Protein AF-A0A7S1Y5W3-F1 (afdb_monomer_lite)

Radius of gyration: 27.01 Å; chains: 1; bounding box: 68×60×73 Å

Sequence (259 aa):
ERLIHLKKVGERDLFDRMEASIGEFFTWINLSSPSGGEERDIQQFVEKARVLVDLPLDYEIMPRSSSTNGTRCIASDAPLLVPERDEDGLLTERGREQLLSGQVGCSPLDVVFHGDTMRSRRRTHEIAFLVPWLIRFSDWLNDKLGVVQSAPASEPRGRTDRFINEWEPEGSVLKQLLQQEAESRKPWFRLNLRFLADYRNILFILVSTWYWKKWYNFVVYMLANGTEDGKIFFLGGVAAVLYLVFALLLRTTRPANQQ

Organism: NCBI:txid210454

Structure (mmCIF, N/CA/C/O backbone):
data_AF-A0A7S1Y5W3-F1
#
_entry.id   AF-A0A7S1Y5W3-F1
#
loop_
_atom_site.group_PDB
_atom_site.id
_atom_site.type_symbol
_atom_site.label_atom_id
_atom_site.label_alt_id
_atom_site.label_comp_id
_atom_site.label_asym_id
_atom_site.label_entity_id
_atom_site.label_seq_id
_atom_site.pdbx_PDB_ins_code
_atom_site.Cartn_x
_atom_site.Cartn_y
_atom_site.Cartn_z
_atom_site.occupancy
_atom_site.B_iso_or_equiv
_atom_site.auth_seq_id
_atom_site.auth_comp_id
_atom_site.auth_asym_id
_atom_site.auth_atom_id
_atom_site.pdbx_PDB_model_num
ATOM 1 N N . GLU A 1 1 ? -18.015 -39.740 20.335 1.00 42.12 1 GLU A N 1
ATOM 2 C CA . GLU A 1 1 ? -17.610 -39.690 18.914 1.00 42.12 1 GLU A CA 1
ATOM 3 C C . GLU A 1 1 ? -17.916 -38.296 18.368 1.00 42.12 1 GLU A C 1
ATOM 5 O O . GLU A 1 1 ? -19.071 -37.892 18.394 1.00 42.12 1 GLU A O 1
ATOM 10 N N . ARG A 1 2 ? -16.903 -37.495 18.002 1.00 34.78 2 ARG A N 1
ATOM 11 C CA . ARG A 1 2 ? -17.114 -36.175 17.377 1.00 34.78 2 ARG A CA 1
ATOM 12 C C . ARG A 1 2 ? -17.113 -36.362 15.861 1.00 34.78 2 ARG A C 1
ATOM 14 O O . ARG A 1 2 ? -16.064 -36.628 15.285 1.00 34.78 2 ARG A O 1
ATOM 21 N N . LEU A 1 3 ? -18.283 -36.239 15.239 1.00 33.12 3 LEU A N 1
ATOM 22 C CA . LEU A 1 3 ? -18.435 -36.236 13.785 1.00 33.12 3 LEU A CA 1
ATOM 23 C C . LEU A 1 3 ? -17.815 -34.952 13.220 1.00 33.12 3 LEU A C 1
ATOM 25 O O . LEU A 1 3 ? -18.359 -33.861 13.376 1.00 33.12 3 LEU A O 1
ATOM 29 N N . ILE A 1 4 ? -16.648 -35.082 12.590 1.00 42.53 4 ILE A N 1
ATOM 30 C CA . ILE A 1 4 ? -16.022 -34.008 11.819 1.00 42.53 4 ILE A CA 1
ATOM 31 C C . ILE A 1 4 ? -16.768 -33.944 10.483 1.00 42.53 4 ILE A C 1
ATOM 33 O O . ILE A 1 4 ? -16.621 -34.827 9.639 1.00 42.53 4 ILE A O 1
ATOM 37 N N . HIS A 1 5 ? -17.604 -32.920 10.304 1.00 42.06 5 HIS A N 1
ATOM 38 C CA . HIS A 1 5 ? -18.269 -32.640 9.033 1.00 42.06 5 HIS A CA 1
ATOM 39 C C . HIS A 1 5 ? -17.221 -32.278 7.969 1.00 42.06 5 HIS A C 1
ATOM 41 O O . HIS A 1 5 ? -16.759 -31.143 7.878 1.00 42.06 5 HIS A O 1
ATOM 47 N N . LEU A 1 6 ? -16.831 -33.258 7.155 1.00 40.12 6 LEU A N 1
ATOM 48 C CA . LEU A 1 6 ? -15.977 -33.052 5.988 1.00 40.12 6 LEU A CA 1
ATOM 49 C C . LEU A 1 6 ? -16.813 -32.432 4.859 1.00 40.12 6 LEU A C 1
ATOM 51 O O . LEU A 1 6 ? -17.546 -33.122 4.151 1.00 40.12 6 LEU A O 1
ATOM 55 N N . LYS A 1 7 ? -16.712 -31.109 4.698 1.00 47.09 7 LYS A N 1
ATOM 56 C CA . LYS A 1 7 ? -17.307 -30.369 3.573 1.00 47.09 7 LYS A CA 1
ATOM 57 C C . LYS A 1 7 ? -16.623 -30.799 2.264 1.00 47.09 7 LYS A C 1
ATOM 59 O O . LYS A 1 7 ? -15.388 -30.822 2.184 1.00 47.09 7 LYS A O 1
ATOM 64 N N . LYS A 1 8 ? -17.410 -31.170 1.243 1.00 58.53 8 LYS A N 1
ATOM 65 C CA . LYS A 1 8 ? -16.906 -31.613 -0.073 1.00 58.53 8 LYS A CA 1
ATOM 66 C C . LYS A 1 8 ? -16.056 -30.508 -0.713 1.00 58.53 8 LYS A C 1
ATOM 68 O O . LYS A 1 8 ? -16.431 -29.341 -0.718 1.00 58.53 8 LYS A O 1
ATOM 73 N N . VAL A 1 9 ? -14.914 -30.892 -1.287 1.00 50.47 9 VAL A N 1
ATOM 74 C CA . VAL A 1 9 ? -13.862 -29.994 -1.816 1.00 50.47 9 VAL A CA 1
ATOM 75 C C . VAL A 1 9 ? -14.370 -29.009 -2.890 1.00 50.47 9 VAL A C 1
ATOM 77 O O . VAL A 1 9 ? -13.780 -27.946 -3.069 1.00 50.47 9 VAL A O 1
ATOM 80 N N . GLY A 1 10 ? -15.488 -29.318 -3.555 1.00 52.44 10 GLY A N 1
ATOM 81 C CA . GLY A 1 10 ? -16.110 -28.461 -4.571 1.00 52.44 10 GLY A CA 1
ATOM 82 C C . GLY A 1 10 ? -16.883 -27.244 -4.041 1.00 52.44 10 GLY A C 1
ATOM 83 O O . GLY A 1 10 ? -17.062 -26.298 -4.795 1.00 52.44 10 GLY A O 1
ATOM 84 N N . GLU A 1 11 ? -17.287 -27.224 -2.766 1.00 55.44 11 GLU A N 1
ATOM 85 C CA . GLU A 1 11 ? -18.099 -26.144 -2.158 1.00 55.44 11 GLU A CA 1
ATOM 86 C C . GLU A 1 11 ? -17.298 -25.265 -1.183 1.00 55.44 11 GLU A C 1
ATOM 88 O O . GLU A 1 11 ? -17.858 -24.579 -0.326 1.00 55.44 11 GLU A O 1
ATOM 93 N N . ARG A 1 12 ? -15.964 -25.315 -1.255 1.00 50.12 12 ARG A N 1
ATOM 94 C CA . ARG A 1 12 ? -15.122 -24.434 -0.442 1.00 50.12 12 ARG A CA 1
ATOM 95 C C . ARG A 1 12 ? -15.151 -23.037 -1.038 1.00 50.12 12 ARG A C 1
ATOM 97 O O . ARG A 1 12 ? -14.548 -22.816 -2.095 1.00 50.12 12 ARG A O 1
ATOM 104 N N . ASP A 1 13 ? -15.817 -22.126 -0.338 1.00 69.75 13 ASP A N 1
ATOM 105 C CA . ASP A 1 13 ? -15.814 -20.708 -0.668 1.00 69.75 13 ASP A CA 1
ATOM 106 C C . ASP A 1 13 ? -14.385 -20.154 -0.638 1.00 69.75 13 ASP A C 1
ATOM 108 O O . ASP A 1 13 ? -13.478 -20.703 -0.004 1.00 69.75 13 ASP A O 1
ATOM 112 N N . LEU A 1 14 ? -14.169 -19.037 -1.337 1.00 61.22 14 LEU A N 1
ATOM 113 C CA . LEU A 1 14 ? -12.885 -18.324 -1.349 1.00 61.22 14 LEU A CA 1
ATOM 114 C C . LEU A 1 14 ? -12.366 -18.038 0.072 1.00 61.22 14 LEU A C 1
ATOM 116 O O . LEU A 1 14 ? -11.160 -18.111 0.308 1.00 61.22 14 LEU A O 1
ATOM 120 N N . PHE A 1 15 ? -13.278 -17.788 1.013 1.00 57.56 15 PHE A N 1
ATOM 121 C CA . PHE A 1 15 ? -12.965 -17.588 2.426 1.00 57.56 15 PHE A CA 1
ATOM 122 C C . PHE A 1 15 ? -12.471 -18.865 3.122 1.00 57.56 15 PHE A C 1
ATOM 124 O O . PHE A 1 15 ? -11.470 -18.790 3.828 1.00 57.56 15 PHE A O 1
ATOM 131 N N . ASP A 1 16 ? -13.057 -20.035 2.841 1.00 62.28 16 ASP A N 1
ATOM 132 C CA . ASP A 1 16 ? -12.614 -21.325 3.404 1.00 62.28 16 ASP A CA 1
ATOM 133 C C . ASP A 1 16 ? -11.179 -21.668 2.948 1.00 62.28 16 ASP A C 1
ATOM 135 O O . ASP A 1 16 ? -10.380 -22.245 3.689 1.00 62.28 16 ASP A O 1
ATOM 139 N N . ARG A 1 17 ? -10.819 -21.292 1.711 1.00 68.44 17 ARG A N 1
ATOM 140 C CA . ARG A 1 17 ? -9.452 -21.461 1.178 1.00 68.44 17 ARG A CA 1
ATOM 141 C C . ARG A 1 17 ? -8.465 -20.476 1.804 1.00 68.44 17 ARG A C 1
ATOM 143 O O . ARG A 1 17 ? -7.309 -20.834 2.026 1.00 68.44 17 ARG A O 1
ATOM 150 N N . MET A 1 18 ? -8.913 -19.253 2.092 1.00 57.03 18 MET A N 1
ATOM 151 C CA . MET A 1 18 ? -8.113 -18.255 2.802 1.00 57.03 18 MET A CA 1
ATOM 152 C C . MET A 1 18 ? -7.860 -18.660 4.252 1.00 57.03 18 MET A C 1
ATOM 154 O O . MET A 1 18 ? -6.726 -18.558 4.704 1.00 57.03 18 MET A O 1
ATOM 158 N N . GLU A 1 19 ? -8.872 -19.149 4.966 1.00 66.81 19 GLU A N 1
ATOM 159 C CA . GLU A 1 19 ? -8.732 -19.571 6.362 1.00 66.81 19 GLU A CA 1
ATOM 160 C C . GLU A 1 19 ? -7.749 -20.742 6.498 1.00 66.81 19 GLU A C 1
ATOM 162 O O . GLU A 1 19 ? -6.862 -20.705 7.352 1.00 66.81 19 GLU A O 1
ATOM 167 N N . ALA A 1 20 ? -7.814 -21.718 5.584 1.00 68.56 20 ALA A N 1
ATOM 168 C CA . ALA A 1 20 ? -6.848 -22.814 5.525 1.00 68.56 20 ALA A CA 1
ATOM 169 C C . ALA A 1 20 ? -5.413 -22.319 5.256 1.00 68.56 20 ALA A C 1
ATOM 171 O O . ALA A 1 20 ? -4.481 -22.703 5.959 1.00 68.56 20 ALA A O 1
ATOM 172 N N . SER A 1 21 ? -5.237 -21.409 4.290 1.00 65.12 21 SER A N 1
ATOM 173 C CA . SER A 1 21 ? -3.919 -20.854 3.953 1.00 65.12 21 SER A CA 1
ATOM 174 C C . SER A 1 21 ? -3.338 -19.978 5.072 1.00 65.12 21 SER A C 1
ATOM 176 O O . SER A 1 21 ? -2.129 -19.987 5.300 1.00 65.12 21 SER A O 1
ATOM 178 N N . ILE A 1 22 ? -4.188 -19.247 5.798 1.00 60.53 22 ILE A N 1
ATOM 179 C CA . ILE A 1 22 ? -3.794 -18.443 6.960 1.00 60.53 22 ILE A CA 1
ATOM 180 C C . ILE A 1 22 ? -3.385 -19.354 8.125 1.00 60.53 22 ILE A C 1
ATOM 182 O O . ILE A 1 22 ? -2.373 -19.087 8.774 1.00 60.53 22 ILE A O 1
ATOM 186 N N . GLY A 1 23 ? -4.118 -20.447 8.362 1.00 62.56 23 GLY A N 1
ATOM 187 C CA . GLY A 1 23 ? -3.770 -21.451 9.370 1.00 62.56 23 GLY A CA 1
ATOM 188 C C . GLY A 1 23 ? -2.390 -22.066 9.129 1.00 62.56 23 GLY A C 1
ATOM 189 O O . GLY A 1 23 ? -1.561 -22.073 10.037 1.00 62.56 23 GLY A O 1
ATOM 190 N N . GLU A 1 24 ? -2.110 -22.482 7.891 1.00 65.50 24 GLU A N 1
ATOM 191 C CA . GLU A 1 24 ? -0.806 -23.030 7.487 1.00 65.50 24 GLU A CA 1
ATOM 192 C C . GLU A 1 24 ? 0.333 -22.007 7.656 1.00 65.50 24 GLU A C 1
ATOM 194 O O . GLU A 1 24 ? 1.415 -22.334 8.158 1.00 65.50 24 GLU A O 1
ATOM 199 N N . PHE A 1 25 ? 0.076 -20.741 7.316 1.00 56.91 25 PHE A N 1
ATOM 200 C CA . PHE A 1 25 ? 1.041 -19.652 7.464 1.00 56.91 25 PHE A CA 1
ATOM 201 C C . PHE A 1 25 ? 1.387 -19.365 8.935 1.00 56.91 25 PHE A C 1
ATOM 203 O O . PHE A 1 25 ? 2.560 -19.207 9.276 1.00 56.91 25 PHE A O 1
ATOM 210 N N . PHE A 1 26 ? 0.399 -19.355 9.833 1.00 57.53 26 PHE A N 1
ATOM 211 C CA . PHE A 1 26 ? 0.650 -19.158 11.264 1.00 57.53 26 PHE A CA 1
ATOM 212 C C . PHE A 1 26 ? 1.309 -20.374 11.926 1.00 57.53 26 PHE A C 1
ATOM 214 O O . PHE A 1 26 ? 2.139 -20.191 12.816 1.00 57.53 26 PHE A O 1
ATOM 221 N N . THR A 1 27 ? 1.022 -21.600 11.471 1.00 62.25 27 THR A N 1
ATOM 222 C CA . THR A 1 27 ? 1.772 -22.784 11.925 1.00 62.25 27 THR A CA 1
ATOM 223 C C . THR A 1 27 ? 3.233 -22.755 11.487 1.00 62.25 27 THR A C 1
ATOM 225 O O . THR A 1 27 ? 4.095 -23.181 12.250 1.00 62.25 27 THR A O 1
ATOM 228 N N . TRP A 1 28 ? 3.532 -22.193 10.311 1.00 55.69 28 TRP A N 1
ATOM 229 C CA . TRP A 1 28 ? 4.908 -21.989 9.855 1.00 55.69 28 TRP A CA 1
ATOM 230 C C . TRP A 1 28 ? 5.647 -20.942 10.706 1.00 55.69 28 TRP A C 1
ATOM 232 O O . TRP A 1 28 ? 6.776 -21.181 11.122 1.00 55.69 28 TRP A O 1
ATOM 242 N N . ILE A 1 29 ? 4.993 -19.828 11.060 1.00 51.94 29 ILE A N 1
ATOM 243 C CA . ILE A 1 29 ? 5.592 -18.782 11.915 1.00 51.94 29 ILE A CA 1
ATOM 244 C C . ILE A 1 29 ? 5.855 -19.287 13.345 1.00 51.94 29 ILE A C 1
ATOM 246 O O . ILE A 1 29 ? 6.893 -18.969 13.930 1.00 51.94 29 ILE A O 1
ATOM 250 N N . ASN A 1 30 ? 4.965 -20.114 13.902 1.00 48.72 30 ASN A N 1
ATOM 251 C CA . ASN A 1 30 ? 5.135 -20.685 15.244 1.00 48.72 30 ASN A CA 1
ATOM 252 C C . ASN A 1 30 ? 6.173 -21.822 15.327 1.00 48.72 30 ASN A C 1
ATOM 254 O O . ASN A 1 30 ? 6.448 -22.294 16.428 1.00 48.72 30 ASN A O 1
ATOM 258 N N . LEU A 1 31 ? 6.783 -22.237 14.209 1.00 49.09 31 LEU A N 1
ATOM 259 C CA . LEU A 1 31 ? 7.913 -23.177 14.193 1.00 49.09 31 LEU A CA 1
ATOM 260 C C . LEU A 1 31 ? 9.288 -22.499 14.348 1.00 49.09 31 LEU A C 1
ATOM 262 O O . LEU A 1 31 ? 10.319 -23.155 14.209 1.00 49.09 31 LEU A O 1
ATOM 266 N N . SER A 1 32 ? 9.313 -21.207 14.687 1.00 46.12 32 SER A N 1
ATOM 267 C CA . SER A 1 32 ? 10.525 -20.473 15.070 1.00 46.12 32 SER A CA 1
ATOM 268 C C . SER A 1 32 ? 10.985 -20.888 16.476 1.00 46.12 32 SER A C 1
ATOM 270 O O . SER A 1 32 ? 10.834 -20.148 17.448 1.00 46.12 32 SER A O 1
ATOM 272 N N . SER A 1 33 ? 11.500 -22.112 16.599 1.00 43.50 33 SER A N 1
ATOM 273 C CA . SER A 1 33 ? 12.166 -22.590 17.812 1.00 43.50 33 SER A CA 1
ATOM 274 C C . SER A 1 33 ? 13.501 -21.847 18.007 1.00 43.50 33 SER A C 1
ATOM 276 O O . SER A 1 33 ? 14.192 -21.585 17.017 1.00 43.50 33 SER A O 1
ATOM 278 N N . PRO A 1 34 ? 13.909 -21.496 19.240 1.00 52.44 34 PRO A N 1
ATOM 279 C CA . PRO A 1 34 ? 15.104 -20.696 19.467 1.00 52.44 34 PRO A CA 1
ATOM 280 C C . PRO A 1 34 ? 16.391 -21.510 19.237 1.00 52.44 34 PRO A C 1
ATOM 282 O O . PRO A 1 34 ? 16.545 -22.618 19.744 1.00 52.44 34 PRO A O 1
ATOM 285 N N . SER A 1 35 ? 17.328 -20.890 18.511 1.00 53.91 35 SER A N 1
ATOM 286 C CA . SER A 1 35 ? 18.792 -21.031 18.628 1.00 53.91 35 SER A CA 1
ATOM 287 C C . SER A 1 35 ? 19.523 -22.288 18.116 1.00 53.91 35 SER A C 1
ATOM 289 O O . SER A 1 35 ? 20.532 -22.666 18.705 1.00 53.91 35 SER A O 1
ATOM 291 N N . GLY A 1 36 ? 19.129 -22.898 16.992 1.00 51.06 36 GLY A N 1
ATOM 292 C CA . GLY A 1 36 ? 20.001 -23.922 16.372 1.00 51.06 36 GLY A CA 1
ATOM 293 C C . GLY A 1 36 ? 19.778 -24.289 14.901 1.00 51.06 36 GLY A C 1
ATOM 294 O O . GLY A 1 36 ? 20.474 -25.168 14.399 1.00 51.06 36 GLY A O 1
ATOM 295 N N . GLY A 1 37 ? 18.813 -23.668 14.213 1.00 54.72 37 GLY A N 1
ATOM 296 C CA . GLY A 1 37 ? 18.385 -24.079 12.865 1.00 54.72 37 GLY A CA 1
ATOM 297 C C . GLY A 1 37 ? 18.747 -23.134 11.715 1.00 54.72 37 GLY A C 1
ATOM 298 O O . GLY A 1 37 ? 18.633 -23.539 10.563 1.00 54.72 37 GLY A O 1
ATOM 299 N N . GLU A 1 38 ? 19.210 -21.914 11.999 1.00 63.09 38 GLU A N 1
ATOM 300 C CA . GLU A 1 38 ? 19.316 -20.838 10.996 1.00 63.09 38 GLU A CA 1
ATOM 301 C C . GLU A 1 38 ? 20.210 -21.216 9.804 1.00 63.09 38 GLU A C 1
ATOM 303 O O . GLU A 1 38 ? 19.871 -20.961 8.651 1.00 63.09 38 GLU A O 1
ATOM 308 N N . GLU A 1 39 ? 21.302 -21.935 10.054 1.00 65.75 39 GLU A N 1
ATOM 309 C CA . GLU A 1 39 ? 22.226 -22.354 8.999 1.00 65.75 39 GLU A CA 1
ATOM 310 C C . GLU A 1 39 ? 21.650 -23.461 8.099 1.00 65.75 39 GLU A C 1
ATOM 312 O O . GLU A 1 39 ? 21.908 -23.485 6.895 1.00 65.75 39 GLU A O 1
ATOM 317 N N . ARG A 1 40 ? 20.785 -24.329 8.644 1.00 70.81 40 ARG A N 1
ATOM 318 C CA . ARG A 1 40 ? 20.066 -25.341 7.851 1.00 70.81 40 ARG A CA 1
ATOM 319 C C . ARG A 1 40 ? 18.964 -24.712 7.003 1.00 70.81 40 ARG A C 1
ATOM 321 O O . ARG A 1 40 ? 18.768 -25.129 5.862 1.00 70.81 40 ARG A O 1
ATOM 328 N N . ASP A 1 41 ? 18.287 -23.695 7.526 1.00 72.94 41 ASP A N 1
ATOM 329 C CA . ASP A 1 41 ? 17.227 -22.991 6.802 1.00 72.94 41 ASP A CA 1
ATOM 330 C C . ASP A 1 41 ? 17.795 -22.145 5.652 1.00 72.94 41 ASP A C 1
ATOM 332 O O . ASP A 1 41 ? 17.231 -22.128 4.554 1.00 72.94 41 ASP A O 1
ATOM 336 N N . ILE A 1 42 ? 18.961 -21.519 5.855 1.00 71.75 42 ILE A N 1
ATOM 337 C CA . ILE A 1 42 ? 19.685 -20.799 4.798 1.00 71.75 42 ILE A CA 1
ATOM 338 C C . ILE A 1 42 ? 20.128 -21.766 3.692 1.00 71.75 42 ILE A C 1
ATOM 340 O O . ILE A 1 42 ? 19.916 -21.476 2.513 1.00 71.75 42 ILE A O 1
ATOM 344 N N . GLN A 1 43 ? 20.680 -22.933 4.040 1.00 73.31 43 GLN A N 1
ATOM 345 C CA . GLN A 1 43 ? 21.093 -23.934 3.048 1.00 73.31 43 GLN A CA 1
ATOM 346 C C . GLN A 1 43 ? 19.907 -24.454 2.221 1.00 73.31 43 GLN A C 1
ATOM 348 O O . GLN A 1 43 ? 19.989 -24.496 0.992 1.00 73.31 43 GLN A O 1
ATOM 353 N N . GLN A 1 44 ? 18.767 -24.746 2.860 1.00 76.69 44 GLN A N 1
ATOM 354 C CA . GLN A 1 44 ? 17.553 -25.156 2.144 1.00 76.69 44 GLN A CA 1
ATOM 355 C C . GLN A 1 44 ? 16.998 -24.057 1.231 1.00 76.69 44 GLN A C 1
ATOM 357 O O . GLN A 1 44 ? 16.444 -24.349 0.167 1.00 76.69 44 GLN A O 1
ATOM 362 N N . PHE A 1 45 ? 17.122 -22.790 1.629 1.00 76.06 45 PHE A N 1
ATOM 363 C CA . PHE A 1 45 ? 16.702 -21.668 0.797 1.00 76.06 45 PHE A CA 1
ATOM 364 C C . PHE A 1 45 ? 17.598 -21.515 -0.440 1.00 76.06 45 PHE A C 1
ATOM 366 O O . PHE A 1 45 ? 17.087 -21.319 -1.543 1.00 76.06 45 PHE A O 1
ATOM 373 N N . VAL A 1 46 ? 18.917 -21.660 -0.279 1.00 74.12 46 VAL A N 1
ATOM 374 C CA . VAL A 1 46 ? 19.892 -21.590 -1.379 1.00 74.12 46 VAL A CA 1
ATOM 375 C C . VAL A 1 46 ? 19.691 -22.732 -2.378 1.00 74.12 46 VAL A C 1
ATOM 377 O O . VAL A 1 46 ? 19.684 -22.479 -3.582 1.00 74.12 46 VAL A O 1
ATOM 380 N N . GLU A 1 47 ? 19.454 -23.963 -1.918 1.00 73.50 47 GLU A N 1
ATOM 381 C CA . GLU A 1 47 ? 19.154 -25.092 -2.813 1.00 73.50 47 GLU A CA 1
ATOM 382 C C . GLU A 1 47 ? 17.864 -24.873 -3.609 1.00 73.50 47 GLU A C 1
ATOM 384 O O . GLU A 1 47 ? 17.846 -25.050 -4.827 1.00 73.50 47 GLU A O 1
ATOM 389 N N . LYS A 1 48 ? 16.790 -24.415 -2.954 1.00 76.81 48 LYS A N 1
ATOM 390 C CA . LYS A 1 48 ? 15.526 -24.114 -3.646 1.00 76.81 48 LYS A CA 1
ATOM 391 C C . LYS A 1 48 ? 15.675 -22.966 -4.642 1.00 76.81 48 LYS A C 1
ATOM 393 O O . LYS A 1 48 ? 15.084 -23.020 -5.717 1.00 76.81 48 LYS A O 1
ATOM 398 N N . ALA A 1 49 ? 16.471 -21.949 -4.313 1.00 67.50 49 ALA A N 1
ATOM 399 C CA . ALA A 1 49 ? 16.772 -20.852 -5.225 1.00 67.50 49 ALA A CA 1
ATOM 400 C C . ALA A 1 49 ? 17.601 -21.317 -6.434 1.00 67.50 49 ALA A C 1
ATOM 402 O O . ALA A 1 49 ? 17.324 -20.880 -7.547 1.00 67.50 49 ALA A O 1
ATOM 403 N N . ARG A 1 50 ? 18.558 -22.239 -6.250 1.00 66.38 50 ARG A N 1
ATOM 404 C CA . ARG A 1 50 ? 19.333 -22.833 -7.355 1.00 66.38 50 ARG A CA 1
ATOM 405 C C . ARG A 1 50 ? 18.445 -23.575 -8.350 1.00 66.38 50 ARG A C 1
ATOM 407 O O . ARG A 1 50 ? 18.578 -23.348 -9.547 1.00 66.38 50 ARG A O 1
ATOM 414 N N . VAL A 1 51 ? 17.503 -24.383 -7.855 1.00 66.19 51 VAL A N 1
ATOM 415 C CA . VAL A 1 51 ? 16.542 -25.119 -8.699 1.00 66.19 51 VAL A CA 1
ATOM 416 C C . VAL A 1 51 ? 15.620 -24.172 -9.470 1.00 66.19 51 VAL A C 1
ATOM 418 O O . VAL A 1 51 ? 15.246 -24.456 -10.600 1.00 66.19 51 VAL A O 1
ATOM 421 N N . LEU A 1 52 ? 15.243 -23.037 -8.876 1.00 59.78 52 LEU A N 1
ATOM 422 C CA . LEU A 1 52 ? 14.288 -22.117 -9.494 1.00 59.78 52 LEU A CA 1
ATOM 423 C C . LEU A 1 52 ? 14.898 -21.243 -10.603 1.00 59.78 52 LEU A C 1
ATOM 425 O O . LEU A 1 52 ? 14.157 -20.691 -11.412 1.00 59.78 52 LEU A O 1
ATOM 429 N N . VAL A 1 53 ? 16.222 -21.066 -10.600 1.00 69.06 53 VAL A N 1
ATOM 430 C CA . VAL A 1 53 ? 16.935 -20.124 -11.483 1.00 69.06 53 VAL A CA 1
ATOM 431 C C . VAL A 1 53 ? 17.782 -20.855 -12.539 1.00 69.06 53 VAL A C 1
ATOM 433 O O . VAL A 1 53 ? 18.437 -20.199 -13.339 1.00 69.06 53 VAL A O 1
ATOM 436 N N . ASP A 1 54 ? 17.750 -22.195 -12.577 1.00 65.50 54 ASP A N 1
ATOM 437 C CA . ASP A 1 54 ? 18.551 -23.025 -13.498 1.00 65.50 54 ASP A CA 1
ATOM 438 C C . ASP A 1 54 ? 20.047 -22.647 -13.471 1.00 65.50 54 ASP A C 1
ATOM 440 O O . ASP A 1 54 ? 20.746 -22.575 -14.483 1.00 65.50 54 ASP A O 1
ATOM 444 N N . LEU A 1 55 ? 20.549 -22.350 -12.268 1.00 66.12 55 LEU A N 1
ATOM 445 C CA . LEU A 1 55 ? 21.946 -21.981 -12.075 1.00 66.12 55 LEU A CA 1
ATOM 446 C C . LEU A 1 55 ? 22.835 -23.227 -12.247 1.00 66.12 55 LEU A C 1
ATOM 448 O O . LEU A 1 55 ? 22.531 -24.266 -11.652 1.00 66.12 55 LEU A O 1
ATOM 452 N N . PRO A 1 56 ? 23.938 -23.141 -13.013 1.00 64.56 56 PRO A N 1
ATOM 453 C CA . PRO A 1 56 ? 24.864 -24.257 -13.186 1.00 64.56 56 PRO A CA 1
ATOM 454 C C . PRO A 1 56 ? 25.424 -24.732 -11.832 1.00 64.56 56 PRO A C 1
ATOM 456 O O . PRO A 1 56 ? 25.587 -23.941 -10.899 1.00 64.56 56 PRO A O 1
ATOM 459 N N . LEU A 1 57 ? 25.668 -26.045 -11.707 1.00 52.03 57 LEU A N 1
ATOM 460 C CA . LEU A 1 57 ? 26.005 -26.746 -10.449 1.00 52.03 57 LEU A CA 1
ATOM 461 C C . LEU A 1 57 ? 27.265 -26.200 -9.749 1.00 52.03 57 LEU A C 1
ATOM 463 O O . LEU A 1 57 ? 27.443 -26.379 -8.545 1.00 52.03 57 LEU A O 1
ATOM 467 N N . ASP A 1 58 ? 28.105 -25.510 -10.504 1.00 59.91 58 ASP A N 1
ATOM 468 C CA . ASP A 1 58 ? 29.365 -24.872 -10.148 1.00 59.91 58 ASP A CA 1
ATOM 469 C C . ASP A 1 58 ? 29.230 -23.372 -9.811 1.00 59.91 58 ASP A C 1
ATOM 471 O O . ASP A 1 58 ? 30.212 -22.728 -9.443 1.00 59.91 58 ASP A O 1
ATOM 475 N N . TYR A 1 59 ? 28.018 -22.804 -9.851 1.00 48.00 59 TYR A N 1
ATOM 476 C CA . TYR A 1 59 ? 27.783 -21.415 -9.457 1.00 48.00 59 TYR A CA 1
ATOM 477 C C . TYR A 1 59 ? 27.709 -21.273 -7.928 1.00 48.00 59 TYR A C 1
ATOM 479 O O . TYR A 1 59 ? 26.677 -21.500 -7.278 1.00 48.00 59 TYR A O 1
ATOM 487 N N . GLU A 1 60 ? 28.833 -20.898 -7.325 1.00 50.59 60 GLU A N 1
ATOM 488 C CA . GLU A 1 60 ? 28.909 -20.521 -5.917 1.00 50.59 60 GLU A CA 1
ATOM 489 C C . GLU A 1 60 ? 28.338 -19.108 -5.730 1.00 50.59 60 GLU A C 1
ATOM 491 O O . GLU A 1 60 ? 28.919 -18.109 -6.154 1.00 50.59 60 GLU A O 1
ATOM 496 N N . ILE A 1 61 ? 27.168 -19.016 -5.089 1.00 50.38 61 ILE A N 1
ATOM 497 C CA . ILE A 1 61 ? 26.613 -17.734 -4.649 1.00 50.38 61 ILE A CA 1
ATOM 498 C C . ILE A 1 61 ? 27.439 -17.319 -3.439 1.00 50.38 61 ILE A C 1
ATOM 500 O O . ILE A 1 61 ? 27.084 -17.633 -2.303 1.00 50.38 61 ILE A O 1
ATOM 504 N N . MET A 1 62 ? 28.568 -16.656 -3.678 1.00 46.16 62 MET A N 1
ATOM 505 C CA . MET A 1 62 ? 29.329 -16.080 -2.584 1.00 46.16 62 MET A CA 1
ATOM 506 C C . MET A 1 62 ? 28.435 -15.035 -1.909 1.00 46.16 62 MET A C 1
ATOM 508 O O . MET A 1 62 ? 28.022 -14.071 -2.572 1.00 46.16 62 MET A O 1
ATOM 512 N N . PRO A 1 63 ? 28.091 -15.189 -0.613 1.00 45.88 63 PRO A N 1
ATOM 513 C CA . PRO A 1 63 ? 27.537 -14.067 0.120 1.00 45.88 63 PRO A CA 1
ATOM 514 C C . PRO A 1 63 ? 28.515 -12.908 -0.074 1.00 45.88 63 PRO A C 1
ATOM 516 O O . PRO A 1 63 ? 29.725 -13.132 -0.131 1.00 45.88 63 PRO A O 1
ATOM 519 N N . ARG A 1 64 ? 28.019 -11.671 -0.205 1.00 44.00 64 ARG A N 1
ATOM 520 C CA . ARG A 1 64 ? 28.870 -10.484 -0.058 1.00 44.00 64 ARG A CA 1
ATOM 521 C C . ARG A 1 64 ? 29.404 -10.498 1.377 1.00 44.00 64 ARG A C 1
ATOM 523 O O . ARG A 1 64 ? 28.896 -9.788 2.238 1.00 44.00 64 ARG A O 1
ATOM 530 N N . SER A 1 65 ? 30.388 -11.351 1.648 1.00 39.91 65 SER A N 1
ATOM 531 C CA . SER A 1 65 ? 31.260 -11.263 2.795 1.00 39.91 65 SER A CA 1
ATOM 532 C C . SER A 1 65 ? 31.798 -9.852 2.717 1.00 39.91 65 SER A C 1
ATOM 534 O O . SER A 1 65 ? 32.427 -9.499 1.715 1.00 39.91 65 SER A O 1
ATOM 536 N N . SER A 1 66 ? 31.417 -9.042 3.704 1.00 46.19 66 SER A N 1
ATOM 537 C CA . SER A 1 66 ? 31.963 -7.724 4.008 1.00 46.19 66 SER A CA 1
ATOM 538 C C . SER A 1 66 ? 33.325 -7.571 3.351 1.00 46.19 66 SER A C 1
ATOM 540 O O . SER A 1 66 ? 34.281 -8.224 3.781 1.00 46.19 66 SER A O 1
ATOM 542 N N . SER A 1 67 ? 33.354 -6.817 2.247 1.00 46.41 67 SER A N 1
ATOM 543 C CA . SER A 1 67 ? 34.521 -6.659 1.392 1.00 46.41 67 SER A CA 1
ATOM 544 C C . SER A 1 67 ? 35.676 -6.210 2.265 1.00 46.41 67 SER A C 1
ATOM 546 O O . SER A 1 67 ? 35.792 -5.046 2.648 1.00 46.41 67 SER A O 1
ATOM 548 N N . THR A 1 68 ? 36.500 -7.177 2.629 1.00 45.97 68 THR A N 1
ATOM 549 C CA . THR A 1 68 ? 37.737 -6.945 3.332 1.00 45.97 68 THR A CA 1
ATOM 550 C C . THR A 1 68 ? 38.684 -6.488 2.242 1.00 45.97 68 THR A C 1
ATOM 552 O O . THR A 1 68 ? 39.093 -7.292 1.414 1.00 45.97 68 THR A O 1
ATOM 555 N N . ASN A 1 69 ? 38.929 -5.180 2.186 1.00 46.84 69 ASN A N 1
ATOM 556 C CA . ASN A 1 69 ? 40.136 -4.567 1.637 1.00 46.84 69 ASN A CA 1
ATOM 557 C C . ASN A 1 69 ? 40.728 -5.249 0.389 1.00 46.84 69 ASN A C 1
ATOM 559 O O . ASN A 1 69 ? 41.880 -5.681 0.385 1.00 46.84 69 ASN A O 1
ATOM 563 N N . GLY A 1 70 ? 39.952 -5.288 -0.694 1.00 42.00 70 GLY A N 1
ATOM 564 C CA . GLY A 1 70 ? 40.489 -5.448 -2.043 1.00 42.00 70 GLY A CA 1
ATOM 565 C C . GLY A 1 70 ? 41.106 -4.130 -2.503 1.00 42.00 70 GLY A C 1
ATOM 566 O O . GLY A 1 70 ? 40.491 -3.368 -3.239 1.00 42.00 70 GLY A O 1
ATOM 567 N N . THR A 1 71 ? 42.291 -3.824 -1.989 1.00 45.72 71 THR A N 1
ATOM 568 C CA . THR A 1 71 ? 43.086 -2.644 -2.332 1.00 45.72 71 THR A CA 1
ATOM 569 C C . THR A 1 71 ? 43.574 -2.709 -3.785 1.00 45.72 71 THR A C 1
ATOM 571 O O . THR A 1 71 ? 44.091 -3.741 -4.209 1.00 45.72 71 THR A O 1
ATOM 574 N N . ARG A 1 72 ? 43.554 -1.534 -4.442 1.00 44.44 72 ARG A N 1
ATOM 575 C CA . ARG A 1 72 ? 44.054 -1.145 -5.786 1.00 44.44 72 ARG A CA 1
ATOM 576 C C . ARG A 1 72 ? 42.968 -1.269 -6.866 1.00 44.44 72 ARG A C 1
ATOM 578 O O . ARG A 1 72 ? 42.567 -2.364 -7.214 1.00 44.44 72 ARG A O 1
ATOM 585 N N . CYS A 1 73 ? 42.443 -0.164 -7.394 1.00 39.25 73 CYS A N 1
ATOM 586 C CA . CYS A 1 73 ? 43.216 0.859 -8.102 1.00 39.25 73 CYS A CA 1
ATOM 587 C C . CYS A 1 73 ? 42.890 2.307 -7.685 1.00 39.25 73 CYS A C 1
ATOM 589 O O . CYS A 1 73 ? 41.742 2.723 -7.699 1.00 39.25 73 CYS A O 1
ATOM 591 N N . ILE A 1 74 ? 43.968 3.053 -7.419 1.00 46.09 74 ILE A N 1
ATOM 592 C CA . ILE A 1 74 ? 44.109 4.517 -7.476 1.00 46.09 74 ILE A CA 1
ATOM 593 C C . ILE A 1 74 ? 43.266 5.303 -6.463 1.00 46.09 74 ILE A C 1
ATOM 595 O O . ILE A 1 74 ? 42.126 5.687 -6.695 1.00 46.09 74 ILE A O 1
ATOM 599 N N . ALA A 1 75 ? 43.930 5.619 -5.351 1.00 46.88 75 ALA A N 1
ATOM 600 C CA . ALA A 1 75 ? 43.592 6.735 -4.491 1.00 46.88 75 ALA A CA 1
ATOM 601 C C . ALA A 1 75 ? 43.571 8.033 -5.313 1.00 46.88 75 ALA A C 1
ATOM 603 O O . ALA A 1 75 ? 44.609 8.588 -5.671 1.00 46.88 75 ALA A O 1
ATOM 604 N N . SER A 1 76 ? 42.373 8.508 -5.607 1.00 47.12 76 SER A N 1
ATOM 605 C CA . SER A 1 76 ? 42.091 9.930 -5.650 1.00 47.12 76 SER A CA 1
ATOM 606 C C . SER A 1 76 ? 41.051 10.138 -4.560 1.00 47.12 76 SER A C 1
ATOM 608 O O . SER A 1 76 ? 40.040 9.438 -4.566 1.00 47.12 76 SER A O 1
ATOM 610 N N . ASP A 1 77 ? 41.293 11.061 -3.627 1.00 52.00 77 ASP A N 1
ATOM 611 C CA . ASP A 1 77 ? 40.309 11.583 -2.661 1.00 52.00 77 ASP A CA 1
ATOM 612 C C . ASP A 1 77 ? 39.169 12.344 -3.379 1.00 52.00 77 ASP A C 1
ATOM 614 O O . ASP A 1 77 ? 38.693 13.390 -2.936 1.00 52.00 77 ASP A O 1
ATOM 618 N N . ALA A 1 78 ? 38.754 11.855 -4.547 1.00 60.34 78 ALA A N 1
ATOM 619 C CA . ALA A 1 78 ? 37.643 12.384 -5.288 1.00 60.34 78 ALA A CA 1
ATOM 620 C C . ALA A 1 78 ? 36.366 12.029 -4.512 1.00 60.34 78 ALA A C 1
ATOM 622 O O . ALA A 1 78 ? 36.176 10.863 -4.144 1.00 60.34 78 ALA A O 1
ATOM 623 N N . PRO A 1 79 ? 35.498 13.015 -4.229 1.00 59.72 79 PRO A N 1
ATOM 624 C CA . PRO A 1 79 ? 34.227 12.770 -3.562 1.00 59.72 79 PRO A CA 1
ATOM 625 C C . PRO A 1 79 ? 33.475 11.672 -4.315 1.00 59.72 79 PRO A C 1
ATOM 627 O O . PRO A 1 79 ? 33.535 11.655 -5.543 1.00 59.72 79 PRO A O 1
ATOM 630 N N . LEU A 1 80 ? 32.812 10.768 -3.574 1.00 60.97 80 LEU A N 1
ATOM 631 C CA . LEU A 1 80 ? 31.950 9.693 -4.087 1.00 60.97 80 LEU A CA 1
ATOM 632 C C . LEU A 1 80 ? 31.220 10.176 -5.346 1.00 60.97 80 LEU A C 1
ATOM 634 O O . LEU A 1 80 ? 30.254 10.934 -5.245 1.00 60.97 80 LEU A O 1
ATOM 638 N N . LEU A 1 81 ? 31.750 9.816 -6.519 1.00 71.62 81 LEU A N 1
ATOM 639 C CA . LEU A 1 81 ? 31.293 10.373 -7.785 1.00 71.62 81 LEU A CA 1
ATOM 640 C C . LEU A 1 81 ? 29.914 9.790 -8.053 1.00 71.62 81 LEU A C 1
ATOM 642 O O . LEU A 1 81 ? 29.789 8.653 -8.488 1.00 71.62 81 LEU A O 1
ATOM 646 N N . VAL A 1 82 ? 28.877 10.562 -7.750 1.00 81.12 82 VAL A N 1
ATOM 647 C CA . VAL A 1 82 ? 27.546 10.364 -8.323 1.00 81.12 82 VAL A CA 1
ATOM 648 C C . VAL A 1 82 ? 27.719 10.432 -9.846 1.00 81.12 82 VAL A C 1
ATOM 650 O O . VAL A 1 82 ? 28.486 11.282 -10.315 1.00 81.12 82 VAL A O 1
ATOM 653 N N . PRO A 1 83 ? 27.079 9.541 -10.628 1.00 86.19 83 PRO A N 1
ATOM 654 C CA . PRO A 1 83 ? 27.219 9.581 -12.077 1.00 86.19 83 PRO A CA 1
ATOM 655 C C . PRO A 1 83 ? 26.779 10.950 -12.595 1.00 86.19 83 PRO A C 1
ATOM 657 O O . PRO A 1 83 ? 25.841 11.546 -12.061 1.00 86.19 83 PRO A O 1
ATOM 660 N N . GLU A 1 84 ? 27.472 11.449 -13.614 1.00 87.69 84 GLU A N 1
ATOM 661 C CA . GLU A 1 84 ? 27.207 12.779 -14.159 1.00 87.69 84 GLU A CA 1
ATOM 662 C C . GLU A 1 84 ? 25.755 12.895 -14.654 1.00 87.69 84 GLU A C 1
ATOM 664 O O . GLU A 1 84 ? 25.251 12.047 -15.400 1.00 87.69 84 GLU A O 1
ATOM 669 N N . ARG A 1 85 ? 25.066 13.944 -14.200 1.00 86.12 85 ARG A N 1
ATOM 670 C CA . ARG A 1 85 ? 23.671 14.242 -14.534 1.00 86.12 85 ARG A CA 1
ATOM 671 C C . ARG A 1 85 ? 23.560 15.658 -15.086 1.00 86.12 85 ARG A C 1
ATOM 673 O O . ARG A 1 85 ? 24.378 16.510 -14.746 1.00 86.12 85 ARG A O 1
ATOM 680 N N . ASP A 1 86 ? 22.588 15.874 -15.961 1.00 87.19 86 ASP A N 1
ATOM 681 C CA . ASP A 1 86 ? 22.273 17.196 -16.500 1.00 87.19 86 ASP A CA 1
ATOM 682 C C . ASP A 1 86 ? 21.510 18.062 -15.478 1.00 87.19 86 ASP A C 1
ATOM 684 O O . ASP A 1 86 ? 21.232 17.636 -14.352 1.00 87.19 86 ASP A O 1
ATOM 688 N N . GLU A 1 87 ? 21.189 19.301 -15.864 1.00 88.50 87 GLU A N 1
ATOM 689 C CA . GLU A 1 87 ? 20.426 20.247 -15.034 1.00 88.50 87 GLU A CA 1
ATOM 690 C C . GLU A 1 87 ? 19.014 19.731 -14.687 1.00 88.50 87 GLU A C 1
ATOM 692 O O . GLU A 1 87 ? 18.460 20.112 -13.656 1.00 88.50 87 GLU A O 1
ATOM 697 N N . ASP A 1 88 ? 18.469 18.816 -15.496 1.00 76.75 88 ASP A N 1
ATOM 698 C CA . ASP A 1 88 ? 17.168 18.167 -15.296 1.00 76.75 88 ASP A CA 1
ATOM 699 C C . ASP A 1 88 ? 17.258 16.912 -14.400 1.00 76.75 88 ASP A C 1
ATOM 701 O O . ASP A 1 88 ? 16.244 16.288 -14.067 1.00 76.75 88 ASP A O 1
ATOM 705 N N . GLY A 1 89 ? 18.467 16.527 -13.978 1.00 78.50 89 GLY A N 1
ATOM 706 C CA . GLY A 1 89 ? 18.727 15.351 -13.150 1.00 78.50 89 GLY A CA 1
ATOM 707 C C . GLY A 1 89 ? 18.716 14.021 -13.914 1.00 78.50 89 GLY A C 1
ATOM 708 O O . GLY A 1 89 ? 18.765 12.955 -13.285 1.00 78.50 89 GLY A O 1
ATOM 709 N N . LEU A 1 90 ? 18.672 14.042 -15.246 1.00 79.12 90 LEU A N 1
ATOM 710 C CA . LEU A 1 90 ? 18.811 12.870 -16.106 1.00 79.12 90 LEU A CA 1
ATOM 711 C C . LEU A 1 90 ? 20.293 12.522 -16.299 1.00 79.12 90 LEU A C 1
ATOM 713 O O . LEU A 1 90 ? 21.181 13.354 -16.151 1.00 79.12 90 LEU A O 1
ATOM 717 N N . LEU A 1 91 ? 20.587 11.255 -16.597 1.00 81.75 91 LEU A N 1
ATOM 718 C CA . LEU A 1 91 ? 21.964 10.803 -16.832 1.00 81.75 91 LEU A CA 1
ATOM 719 C C . LEU A 1 91 ? 22.489 11.352 -18.163 1.00 81.75 91 LEU A C 1
ATOM 721 O O . LEU A 1 91 ? 21.917 11.037 -19.214 1.00 81.75 91 LEU A O 1
ATOM 725 N N . THR A 1 92 ? 23.607 12.085 -18.117 1.00 90.19 92 THR A N 1
ATOM 726 C CA . THR A 1 92 ? 24.332 12.499 -19.328 1.00 90.19 92 THR A CA 1
ATOM 727 C C . THR A 1 92 ? 24.948 11.283 -20.017 1.00 90.19 92 THR A C 1
ATOM 729 O O . THR A 1 92 ? 25.083 10.216 -19.413 1.00 90.19 92 THR A O 1
ATOM 732 N N . GLU A 1 93 ? 25.363 11.419 -21.278 1.00 90.88 93 GLU A N 1
ATOM 733 C CA . GLU A 1 93 ? 26.011 10.311 -21.997 1.00 90.88 93 GLU A CA 1
ATOM 734 C C . GLU A 1 93 ? 27.281 9.834 -21.274 1.00 90.88 93 GLU A C 1
ATOM 736 O O . GLU A 1 93 ? 27.495 8.637 -21.097 1.00 90.88 93 GLU A O 1
ATOM 741 N N . ARG A 1 94 ? 28.047 10.772 -20.705 1.00 89.31 94 ARG A N 1
ATOM 742 C CA . ARG A 1 94 ? 29.200 10.463 -19.856 1.00 89.31 94 ARG A CA 1
ATOM 743 C C . ARG A 1 94 ? 28.803 9.761 -18.554 1.00 89.31 94 ARG A C 1
ATOM 745 O O . ARG A 1 94 ? 29.465 8.807 -18.152 1.00 89.31 94 ARG A O 1
ATOM 752 N N . GLY A 1 95 ? 27.705 10.172 -17.919 1.00 89.31 95 GLY A N 1
ATOM 753 C CA . GLY A 1 95 ? 27.139 9.472 -16.763 1.00 89.31 95 GLY A CA 1
ATOM 754 C C . GLY A 1 95 ? 26.710 8.036 -17.087 1.00 89.31 95 GLY A C 1
ATOM 755 O O . GLY A 1 95 ? 26.917 7.126 -16.283 1.00 89.31 95 GLY A O 1
ATOM 756 N N . ARG A 1 96 ? 26.172 7.792 -18.288 1.00 85.69 96 ARG A N 1
ATOM 757 C CA . ARG A 1 96 ? 25.840 6.440 -18.771 1.00 85.69 96 ARG A CA 1
ATOM 758 C C . ARG A 1 96 ? 27.092 5.603 -19.003 1.00 85.69 96 ARG A C 1
ATOM 760 O O . ARG A 1 96 ? 27.133 4.460 -18.555 1.00 85.69 96 ARG A O 1
ATOM 767 N N . GLU A 1 97 ? 28.122 6.166 -19.630 1.00 88.69 97 GLU A N 1
ATOM 768 C CA . GLU A 1 97 ? 29.414 5.494 -19.813 1.00 88.69 97 GLU A CA 1
ATOM 769 C C . GLU A 1 97 ? 30.069 5.134 -18.472 1.00 88.69 97 GLU A C 1
ATOM 771 O O . GLU A 1 97 ? 30.596 4.032 -18.323 1.00 88.69 97 GLU A O 1
ATOM 776 N N . GLN A 1 98 ? 29.987 6.005 -17.461 1.00 89.19 98 GLN A N 1
ATOM 777 C CA . GLN A 1 98 ? 30.483 5.734 -16.103 1.00 89.19 98 GLN A CA 1
ATOM 778 C C . GLN A 1 98 ? 29.767 4.552 -15.436 1.00 89.19 98 GLN A C 1
ATOM 780 O O . GLN A 1 98 ? 30.406 3.741 -14.761 1.00 89.19 98 GLN A O 1
ATOM 785 N N . LEU A 1 99 ? 28.453 4.431 -15.643 1.00 85.12 99 LEU A N 1
ATOM 786 C CA . LEU A 1 99 ? 27.666 3.302 -15.148 1.00 85.12 99 LEU A CA 1
ATOM 787 C C . LEU A 1 99 ? 27.985 2.008 -15.908 1.00 85.12 99 LEU A C 1
ATOM 789 O O . L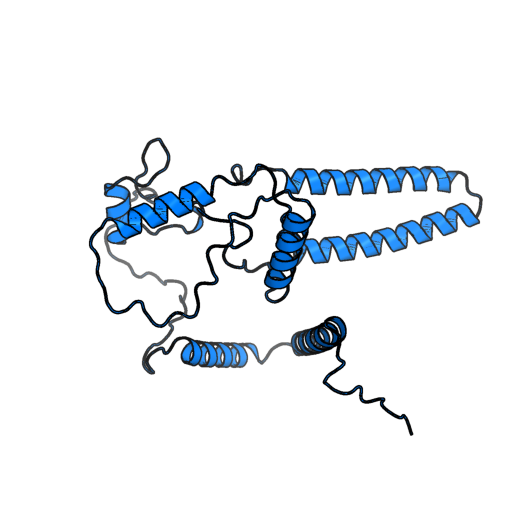EU A 1 99 ? 28.178 0.966 -15.285 1.00 85.12 99 LEU A O 1
ATOM 793 N N . LEU A 1 100 ? 28.073 2.068 -17.241 1.00 81.88 100 LEU A N 1
ATOM 794 C CA . LEU A 1 100 ? 28.354 0.905 -18.093 1.00 81.88 100 LEU A CA 1
ATOM 795 C C . LEU A 1 100 ? 29.773 0.365 -17.898 1.00 81.88 100 LEU A C 1
ATOM 797 O O . LEU A 1 100 ? 29.982 -0.845 -17.901 1.00 81.88 100 LEU A O 1
ATOM 801 N N . SER A 1 101 ? 30.742 1.256 -17.691 1.00 87.75 101 SER A N 1
ATOM 802 C CA . SER A 1 101 ? 32.134 0.895 -17.399 1.00 87.75 101 SER A CA 1
ATOM 803 C C . SER A 1 101 ? 32.354 0.433 -15.955 1.00 87.75 101 SER A C 1
ATOM 805 O O . SER A 1 101 ? 33.460 0.014 -15.615 1.00 87.75 101 SER A O 1
ATOM 807 N N . GLY A 1 102 ? 31.331 0.514 -15.094 1.00 81.50 102 GLY A N 1
ATOM 808 C CA . GLY A 1 102 ? 31.433 0.176 -13.674 1.00 81.50 102 GLY A CA 1
ATOM 809 C C . GLY A 1 102 ? 32.337 1.120 -12.874 1.00 81.50 102 GLY A C 1
ATOM 810 O O . GLY A 1 102 ? 32.697 0.792 -11.745 1.00 81.50 102 GLY A O 1
ATOM 811 N N . GLN A 1 103 ? 32.707 2.278 -13.437 1.00 82.62 103 GLN A N 1
ATOM 812 C CA . GLN A 1 103 ? 33.493 3.308 -12.747 1.00 82.62 103 GLN A CA 1
ATOM 813 C C . GLN A 1 103 ? 32.726 3.901 -11.566 1.00 82.62 103 GLN A C 1
ATOM 815 O O . GLN A 1 103 ? 33.323 4.264 -10.554 1.00 82.62 103 GLN A O 1
ATOM 820 N N . VAL A 1 104 ? 31.401 3.980 -11.695 1.00 84.19 104 VAL A N 1
ATOM 821 C CA . VAL A 1 104 ? 30.497 4.474 -10.662 1.00 84.19 104 VAL A CA 1
ATOM 822 C C . VAL A 1 104 ? 29.406 3.439 -10.413 1.00 84.19 104 VAL A C 1
ATOM 824 O O . VAL A 1 104 ? 28.763 2.948 -11.340 1.00 84.19 104 VAL A O 1
ATOM 827 N N . GLY A 1 105 ? 29.176 3.105 -9.143 1.00 78.88 105 GLY A N 1
ATOM 828 C CA . GLY A 1 105 ? 28.064 2.244 -8.755 1.00 78.88 105 GLY A CA 1
ATOM 829 C C . GLY A 1 105 ? 26.732 2.982 -8.881 1.00 78.88 105 GLY A C 1
ATOM 830 O O . GLY A 1 105 ? 26.575 4.077 -8.348 1.00 78.88 105 GLY A O 1
ATOM 831 N N . CYS A 1 106 ? 25.744 2.371 -9.537 1.00 72.88 106 CYS A N 1
ATOM 832 C CA . CYS A 1 106 ? 24.380 2.890 -9.505 1.00 72.88 106 CYS A CA 1
ATOM 833 C C . CYS A 1 106 ? 23.788 2.650 -8.110 1.00 72.88 106 CYS A C 1
ATOM 835 O O . CYS A 1 106 ? 23.569 1.498 -7.716 1.00 72.88 106 CYS A O 1
ATOM 837 N N . SER A 1 107 ? 23.527 3.719 -7.355 1.00 73.81 107 SER A N 1
ATOM 838 C CA . SER A 1 107 ? 22.709 3.602 -6.153 1.00 73.81 107 SER A CA 1
ATOM 839 C C . SER A 1 107 ? 21.273 3.297 -6.587 1.00 73.81 107 SER A C 1
ATOM 841 O O . SER A 1 107 ? 20.690 4.060 -7.359 1.00 73.81 107 SER A O 1
ATOM 843 N N . PRO A 1 108 ? 20.651 2.216 -6.090 1.00 64.88 108 PRO A N 1
ATOM 844 C CA . PRO A 1 108 ? 19.257 1.915 -6.403 1.00 64.88 108 PRO A CA 1
ATOM 845 C C . PRO A 1 108 ? 18.286 2.991 -5.890 1.00 64.88 108 PRO A C 1
ATOM 847 O O . PRO A 1 108 ? 17.132 2.998 -6.306 1.00 64.88 108 PRO A O 1
ATOM 850 N N . LEU A 1 109 ? 18.737 3.886 -5.001 1.00 66.44 109 LEU A N 1
ATOM 851 C CA . LEU A 1 109 ? 17.962 5.041 -4.540 1.00 66.44 109 LEU A CA 1
ATOM 852 C C . LEU A 1 109 ? 17.898 6.163 -5.589 1.00 66.44 109 LEU A C 1
ATOM 854 O O . LEU A 1 109 ? 16.948 6.937 -5.576 1.00 66.44 109 LEU A O 1
ATOM 858 N N . ASP A 1 110 ? 18.850 6.212 -6.525 1.00 61.28 110 ASP A N 1
ATOM 859 C CA . ASP A 1 110 ? 18.959 7.295 -7.512 1.00 61.28 110 ASP A CA 1
ATOM 860 C C . ASP A 1 110 ? 18.186 6.995 -8.808 1.00 61.28 110 ASP A C 1
ATOM 862 O O . ASP A 1 110 ? 18.159 7.806 -9.743 1.00 61.28 110 ASP A O 1
ATOM 866 N N . VAL A 1 111 ? 17.584 5.806 -8.899 1.00 64.38 111 VAL A N 1
ATOM 867 C CA . VAL A 1 111 ? 16.743 5.401 -10.024 1.00 64.38 111 VAL A CA 1
ATOM 868 C C . VAL A 1 111 ? 15.303 5.752 -9.681 1.00 64.38 111 VAL A C 1
ATOM 870 O O . VAL A 1 111 ? 14.620 5.027 -8.956 1.00 64.38 111 VAL A O 1
ATOM 873 N N . VAL A 1 112 ? 14.826 6.874 -10.222 1.00 66.56 112 VAL A N 1
ATOM 874 C CA . VAL A 1 112 ? 13.416 7.261 -10.113 1.00 66.56 112 VAL A CA 1
ATOM 875 C C . VAL A 1 112 ? 12.574 6.168 -10.763 1.00 66.56 112 VAL A C 1
ATOM 877 O O . VAL A 1 112 ? 12.662 5.933 -11.968 1.00 66.56 112 VAL A O 1
ATOM 880 N N . PHE A 1 113 ? 11.747 5.484 -9.975 1.00 66.94 113 PHE A N 1
ATOM 881 C CA . PHE A 1 113 ? 10.892 4.420 -10.489 1.00 66.94 113 PHE A CA 1
ATOM 882 C C . PHE A 1 113 ? 9.872 4.990 -11.485 1.00 66.94 113 PHE A C 1
ATOM 884 O O . PHE A 1 113 ? 8.904 5.642 -11.097 1.00 66.94 113 PHE A O 1
ATOM 891 N N . HIS A 1 114 ? 10.093 4.734 -12.774 1.00 65.19 114 HIS A N 1
ATOM 892 C CA . HIS A 1 114 ? 9.169 5.086 -13.848 1.00 65.19 114 HIS A CA 1
ATOM 893 C C . HIS A 1 114 ? 8.210 3.914 -14.076 1.00 65.19 114 HIS A C 1
ATOM 895 O O . HIS A 1 114 ? 8.528 2.942 -14.758 1.00 65.19 114 HIS A O 1
ATOM 901 N N . GLY A 1 115 ? 7.038 3.973 -13.444 1.00 73.25 115 GLY A N 1
ATOM 902 C CA . GLY A 1 115 ? 6.013 2.944 -13.576 1.00 73.25 115 GLY A CA 1
ATOM 903 C C . GLY A 1 115 ? 4.870 3.106 -12.582 1.00 73.25 115 GLY A C 1
ATOM 904 O O . GLY A 1 115 ? 4.867 3.996 -11.733 1.00 73.25 115 GLY A O 1
ATOM 905 N N . ASP A 1 116 ? 3.892 2.205 -12.668 1.00 75.50 116 ASP A N 1
ATOM 906 C CA . ASP A 1 116 ? 2.791 2.163 -11.712 1.00 75.50 116 ASP A CA 1
ATOM 907 C C . ASP A 1 116 ? 3.313 1.731 -10.333 1.00 75.50 116 ASP A C 1
ATOM 909 O O . ASP A 1 116 ? 3.696 0.575 -10.122 1.00 75.50 116 ASP A O 1
ATOM 913 N N . THR A 1 117 ? 3.338 2.666 -9.379 1.00 80.00 117 THR A N 1
ATOM 914 C CA . THR A 1 117 ? 3.809 2.409 -8.010 1.00 80.00 117 THR A CA 1
ATOM 915 C C . THR A 1 117 ? 3.031 1.273 -7.345 1.00 80.00 117 THR A C 1
ATOM 917 O O . THR A 1 117 ? 3.609 0.505 -6.570 1.00 80.00 117 THR A O 1
ATOM 920 N N . MET A 1 118 ? 1.758 1.084 -7.707 1.00 84.00 118 MET A N 1
ATOM 921 C CA . MET A 1 118 ? 0.905 0.005 -7.216 1.00 84.00 118 MET A CA 1
ATOM 922 C C . MET A 1 118 ? 1.383 -1.375 -7.684 1.00 84.00 118 MET A C 1
ATOM 924 O O . MET A 1 118 ? 1.283 -2.341 -6.928 1.00 84.00 118 MET A O 1
ATOM 928 N N . ARG A 1 119 ? 1.985 -1.467 -8.876 1.00 84.62 119 ARG A N 1
ATOM 929 C CA . ARG A 1 119 ? 2.513 -2.709 -9.476 1.00 84.62 119 ARG A CA 1
ATOM 930 C C . ARG A 1 119 ? 4.041 -2.822 -9.407 1.00 84.62 119 ARG A C 1
ATOM 932 O O . ARG A 1 119 ? 4.615 -3.748 -9.973 1.00 84.62 119 ARG A O 1
ATOM 939 N N . SER A 1 120 ? 4.699 -1.916 -8.683 1.00 86.25 120 SER A N 1
ATOM 940 C CA . SER A 1 120 ? 6.144 -1.963 -8.433 1.00 86.25 120 SER A CA 1
ATOM 941 C C . SER A 1 120 ? 6.572 -3.258 -7.725 1.00 86.25 120 SER A C 1
ATOM 943 O O . SER A 1 120 ? 5.752 -3.957 -7.122 1.00 86.25 120 SER A O 1
ATOM 945 N N . ARG A 1 121 ? 7.870 -3.588 -7.754 1.00 87.56 121 ARG A N 1
ATOM 946 C CA . ARG A 1 121 ? 8.402 -4.766 -7.049 1.00 87.56 121 ARG A CA 1
ATOM 947 C C . ARG A 1 121 ? 8.006 -4.734 -5.568 1.00 87.56 121 ARG A C 1
ATOM 949 O O . ARG A 1 121 ? 8.003 -3.676 -4.940 1.00 87.56 121 ARG A O 1
ATOM 956 N N . ARG A 1 122 ? 7.661 -5.900 -5.014 1.00 88.88 122 ARG A N 1
ATOM 957 C CA . ARG A 1 122 ? 7.313 -6.041 -3.594 1.00 88.88 122 ARG A CA 1
ATOM 958 C C . ARG A 1 122 ? 8.467 -5.567 -2.705 1.00 88.88 122 ARG A C 1
ATOM 960 O O . ARG A 1 122 ? 9.609 -5.978 -2.919 1.00 88.88 122 ARG A O 1
ATOM 967 N N . ARG A 1 123 ? 8.164 -4.748 -1.699 1.00 87.94 123 ARG A N 1
ATOM 968 C CA . ARG A 1 123 ? 9.131 -4.275 -0.698 1.00 87.94 123 ARG A CA 1
ATOM 969 C C . ARG A 1 123 ? 9.275 -5.293 0.435 1.00 87.94 123 ARG A C 1
ATOM 971 O O . ARG A 1 123 ? 8.368 -6.075 0.698 1.00 87.94 123 ARG A O 1
ATOM 978 N N . THR A 1 124 ? 10.406 -5.277 1.138 1.00 91.44 124 THR A N 1
ATOM 979 C CA . THR A 1 124 ? 10.687 -6.219 2.242 1.00 91.44 124 THR A CA 1
ATOM 980 C C . THR A 1 124 ? 9.707 -6.106 3.411 1.00 91.44 124 THR A C 1
ATOM 982 O O . THR A 1 124 ? 9.517 -7.076 4.134 1.00 91.44 124 THR A O 1
ATOM 985 N N . HIS A 1 125 ? 9.063 -4.949 3.580 1.00 93.81 125 HIS A N 1
ATOM 986 C CA . HIS A 1 125 ? 8.056 -4.713 4.616 1.00 93.81 125 HIS A CA 1
ATOM 987 C C . HIS A 1 125 ? 6.618 -5.025 4.200 1.00 93.81 125 HIS A C 1
ATOM 989 O O . HIS A 1 125 ? 5.693 -4.861 4.991 1.00 93.81 125 HIS A O 1
ATOM 995 N N . GLU A 1 126 ? 6.412 -5.488 2.973 1.00 94.25 126 GLU A N 1
ATOM 996 C CA . GLU A 1 126 ? 5.094 -5.868 2.490 1.00 94.25 126 GLU A CA 1
ATOM 997 C C . GLU A 1 126 ? 4.873 -7.373 2.651 1.00 94.25 126 GLU A C 1
ATOM 999 O O . GLU A 1 126 ? 5.733 -8.195 2.321 1.00 94.25 126 GLU A O 1
ATOM 1004 N N . ILE A 1 127 ? 3.679 -7.753 3.095 1.00 95.31 127 ILE A N 1
ATOM 1005 C CA . ILE A 1 127 ? 3.298 -9.158 3.223 1.00 95.31 127 ILE A CA 1
ATOM 1006 C C . ILE A 1 127 ? 3.055 -9.759 1.837 1.00 95.31 127 ILE A C 1
ATOM 1008 O O . ILE A 1 127 ? 2.128 -9.389 1.114 1.00 95.31 127 ILE A O 1
ATOM 1012 N N . ALA A 1 128 ? 3.893 -10.736 1.492 1.00 93.69 128 ALA A N 1
ATOM 1013 C CA . ALA A 1 128 ? 3.982 -11.380 0.185 1.00 93.69 128 ALA A CA 1
ATOM 1014 C C . ALA A 1 128 ? 2.648 -11.790 -0.438 1.00 93.69 128 ALA A C 1
ATOM 1016 O O . ALA A 1 128 ? 2.383 -11.452 -1.592 1.00 93.69 128 ALA A O 1
ATOM 1017 N N . PHE A 1 129 ? 1.836 -12.524 0.317 1.00 94.31 129 PHE A N 1
ATOM 1018 C CA . PHE A 1 129 ? 0.578 -13.069 -0.177 1.00 94.31 129 PHE A CA 1
ATOM 1019 C C . PHE A 1 129 ? -0.526 -12.012 -0.252 1.00 94.31 129 PHE A C 1
ATOM 1021 O O . PHE A 1 129 ? -1.461 -12.173 -1.028 1.00 94.31 129 PHE A O 1
ATOM 1028 N N . LEU A 1 130 ? -0.430 -10.934 0.531 1.00 93.81 130 LEU A N 1
ATOM 1029 C CA . LEU A 1 130 ? -1.484 -9.930 0.657 1.00 93.81 130 LEU A CA 1
ATOM 1030 C C . LEU A 1 130 ? -1.435 -8.904 -0.482 1.00 93.81 130 LEU A C 1
ATOM 1032 O O . LEU A 1 130 ? -2.477 -8.426 -0.928 1.00 93.81 130 LEU A O 1
ATOM 1036 N N . VAL A 1 131 ? -0.236 -8.612 -0.999 1.00 94.56 131 VAL A N 1
ATOM 1037 C CA . VAL A 1 131 ? -0.036 -7.653 -2.098 1.00 94.56 131 VAL A CA 1
ATOM 1038 C C . VAL A 1 131 ? -0.898 -7.982 -3.331 1.00 94.56 131 VAL A C 1
ATOM 1040 O O . VAL A 1 131 ? -1.643 -7.099 -3.755 1.00 94.56 131 VAL A O 1
ATOM 1043 N N . PRO A 1 132 ? -0.902 -9.213 -3.891 1.00 93.19 132 PRO A N 1
ATOM 1044 C CA . PRO A 1 132 ? -1.748 -9.539 -5.043 1.00 93.19 132 PRO A CA 1
ATOM 1045 C C . PRO A 1 132 ? -3.248 -9.348 -4.785 1.00 93.19 132 PRO A C 1
ATOM 1047 O O . PRO A 1 132 ? -3.969 -8.897 -5.674 1.00 93.19 132 PRO A O 1
ATOM 1050 N N . TRP A 1 133 ? -3.725 -9.668 -3.578 1.00 94.62 133 TRP A N 1
ATOM 1051 C CA . TRP A 1 133 ? -5.133 -9.500 -3.209 1.00 94.62 133 TRP A CA 1
ATOM 1052 C C . TRP A 1 133 ? -5.527 -8.030 -3.121 1.00 94.62 133 TRP A C 1
ATOM 1054 O O . TRP A 1 133 ? -6.548 -7.641 -3.683 1.00 94.62 133 TRP A O 1
ATOM 1064 N N . LEU A 1 134 ? -4.702 -7.205 -2.475 1.00 95.00 134 LEU A N 1
ATOM 1065 C CA . LEU A 1 134 ? -4.956 -5.770 -2.357 1.00 95.00 134 LEU A CA 1
ATOM 1066 C C . LEU A 1 134 ? -4.876 -5.061 -3.704 1.00 95.00 134 LEU A C 1
ATOM 1068 O O . LEU A 1 134 ? -5.674 -4.161 -3.947 1.00 95.00 134 LEU A O 1
ATOM 1072 N N . ILE A 1 135 ? -3.967 -5.489 -4.586 1.00 92.56 135 ILE A N 1
ATOM 1073 C CA . ILE A 1 135 ? -3.896 -4.988 -5.963 1.00 92.56 135 ILE A CA 1
ATOM 1074 C C . ILE A 1 135 ? -5.202 -5.298 -6.697 1.00 92.56 135 ILE A C 1
ATOM 1076 O O . ILE A 1 135 ? -5.837 -4.383 -7.206 1.00 92.56 135 ILE A O 1
ATOM 1080 N N . ARG A 1 136 ? -5.661 -6.557 -6.679 1.00 92.75 136 ARG A N 1
ATOM 1081 C CA . ARG A 1 136 ? -6.929 -6.953 -7.320 1.00 92.75 136 ARG A CA 1
ATOM 1082 C C . ARG A 1 136 ? -8.135 -6.214 -6.753 1.00 92.75 136 ARG A C 1
ATOM 1084 O O . ARG A 1 136 ? -9.020 -5.824 -7.502 1.00 92.75 136 ARG A O 1
ATOM 1091 N N . PHE A 1 137 ? -8.186 -6.045 -5.436 1.00 94.38 137 PHE A N 1
ATOM 1092 C CA . PHE A 1 137 ? -9.299 -5.372 -4.777 1.00 94.38 137 PHE A CA 1
ATOM 1093 C C . PHE A 1 137 ? -9.308 -3.866 -5.063 1.00 94.38 137 PHE A C 1
ATOM 1095 O O . PHE A 1 137 ? -10.363 -3.280 -5.281 1.00 94.38 137 PHE A O 1
ATOM 1102 N N . SER A 1 138 ? -8.132 -3.246 -5.121 1.00 93.00 138 SER A N 1
ATOM 1103 C CA . SER A 1 138 ? -7.976 -1.856 -5.536 1.00 93.00 138 SER A CA 1
ATOM 1104 C C . SER A 1 138 ? -8.338 -1.660 -7.011 1.00 93.00 138 SER A C 1
ATOM 1106 O O . SER A 1 138 ? -9.099 -0.743 -7.306 1.00 93.00 138 SER A O 1
ATOM 1108 N N . ASP A 1 139 ? -7.895 -2.538 -7.918 1.00 90.19 139 ASP A N 1
ATOM 1109 C CA . ASP A 1 139 ? -8.310 -2.522 -9.329 1.00 90.19 139 ASP A CA 1
ATOM 1110 C C . ASP A 1 139 ? -9.845 -2.642 -9.431 1.00 90.19 139 ASP A C 1
ATOM 1112 O O . ASP A 1 139 ? -10.493 -1.792 -10.036 1.00 90.19 139 ASP A O 1
ATOM 1116 N N . TRP A 1 140 ? -10.447 -3.599 -8.714 1.00 92.69 140 TRP A N 1
ATOM 1117 C CA . TRP A 1 140 ? -11.903 -3.773 -8.650 1.00 92.69 140 TRP A CA 1
ATOM 1118 C C . TRP A 1 140 ? -12.646 -2.531 -8.124 1.00 92.69 140 TRP A C 1
ATOM 1120 O O . TRP A 1 140 ? -13.687 -2.162 -8.669 1.00 92.69 140 TRP A O 1
ATOM 1130 N N . LEU A 1 141 ? -12.132 -1.861 -7.085 1.00 92.19 141 LEU A N 1
ATOM 1131 C CA . LEU A 1 141 ? -12.720 -0.621 -6.563 1.00 92.19 141 LEU A CA 1
ATOM 1132 C C . LEU A 1 141 ? -12.612 0.528 -7.564 1.00 92.19 141 LEU A C 1
ATOM 1134 O O . LEU A 1 141 ? -13.579 1.264 -7.751 1.00 92.19 141 LEU A O 1
ATOM 1138 N N . ASN A 1 142 ? -11.451 0.690 -8.197 1.00 89.94 142 ASN A N 1
ATOM 1139 C CA . ASN A 1 142 ? -11.238 1.735 -9.194 1.00 89.94 142 ASN A CA 1
ATOM 1140 C C . ASN A 1 142 ? -12.141 1.523 -10.423 1.00 89.94 142 ASN A C 1
ATOM 1142 O O . ASN A 1 142 ? -12.703 2.503 -10.917 1.00 89.94 142 ASN A O 1
ATOM 1146 N N . ASP A 1 143 ? -12.354 0.268 -10.842 1.00 87.75 143 ASP A N 1
ATOM 1147 C CA . ASP A 1 143 ? -13.302 -0.107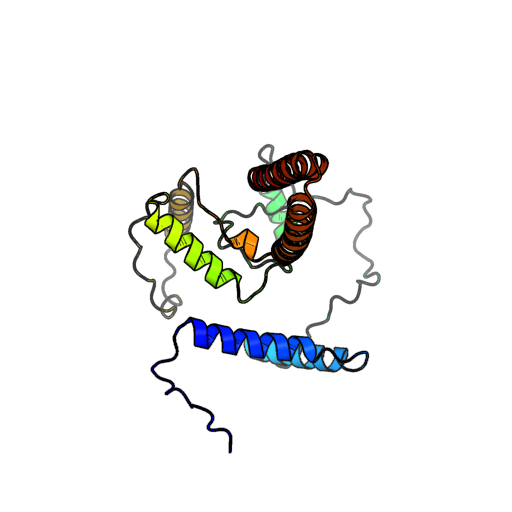 -11.899 1.00 87.75 143 ASP A CA 1
ATOM 1148 C C . ASP A 1 143 ? -14.750 0.215 -11.496 1.00 87.75 143 ASP A C 1
ATOM 1150 O O . ASP A 1 143 ? -15.511 0.794 -12.272 1.00 87.75 143 ASP A O 1
ATOM 1154 N N . LYS A 1 144 ? -15.153 -0.128 -10.264 1.00 92.25 144 LYS A N 1
ATOM 1155 C CA . LYS A 1 144 ? -16.523 0.111 -9.775 1.00 92.25 144 LYS A CA 1
ATOM 1156 C C . LYS A 1 144 ? -16.847 1.581 -9.552 1.00 92.25 144 LYS A C 1
ATOM 1158 O O . LYS A 1 144 ? -17.989 1.977 -9.766 1.00 92.25 144 LYS A O 1
ATOM 1163 N N . LEU A 1 145 ? -15.871 2.375 -9.125 1.00 89.38 145 LEU A N 1
ATOM 1164 C CA . LEU A 1 145 ? -16.043 3.811 -8.908 1.00 89.38 145 LEU A CA 1
ATOM 1165 C C . LEU A 1 145 ? -15.887 4.626 -10.202 1.00 89.38 145 LEU A C 1
ATOM 1167 O O . LEU A 1 145 ? -16.110 5.833 -10.177 1.00 89.38 145 LEU A O 1
ATOM 1171 N N . GLY A 1 146 ? -15.494 3.997 -11.317 1.00 83.00 146 GLY A N 1
ATOM 1172 C CA . GLY A 1 146 ? -15.278 4.674 -12.600 1.00 83.00 146 GLY A CA 1
ATOM 1173 C C . GLY A 1 146 ? -14.136 5.695 -12.572 1.00 83.00 146 GLY A C 1
ATOM 1174 O O . GLY A 1 146 ? -14.062 6.563 -13.439 1.00 83.00 146 GLY A O 1
ATOM 1175 N N . VAL A 1 147 ? -13.259 5.615 -11.566 1.00 77.69 147 VAL A N 1
ATOM 1176 C CA . VAL A 1 147 ? -12.164 6.573 -11.348 1.00 77.69 147 VAL A CA 1
ATOM 1177 C C . VAL A 1 147 ? -11.065 6.376 -12.392 1.00 77.69 147 VAL A C 1
ATOM 1179 O O . VAL A 1 147 ? -10.426 7.333 -12.827 1.00 77.69 147 VAL A O 1
ATOM 1182 N N . VAL A 1 148 ? -10.866 5.134 -12.832 1.00 73.12 148 VAL A N 1
ATOM 1183 C CA . VAL A 1 148 ? -9.948 4.798 -13.915 1.00 73.12 148 VAL A CA 1
ATOM 1184 C C . VAL A 1 148 ? -10.785 4.387 -15.114 1.00 73.12 148 VAL A C 1
ATOM 1186 O O . VAL A 1 148 ? -11.421 3.339 -15.102 1.00 73.12 148 VAL A O 1
ATOM 1189 N N . GLN A 1 149 ? -10.770 5.197 -16.175 1.00 62.22 149 GLN A N 1
ATOM 1190 C CA . GLN A 1 149 ? -11.115 4.683 -17.495 1.00 62.22 149 GLN A CA 1
ATOM 1191 C C . GLN A 1 149 ? -10.004 3.710 -17.872 1.00 62.22 149 GLN A C 1
ATOM 1193 O O . GLN A 1 149 ? -8.928 4.099 -18.341 1.00 62.22 149 GLN A O 1
ATOM 1198 N N . SER A 1 150 ? -10.232 2.440 -17.551 1.00 56.62 150 SER A N 1
ATOM 1199 C CA . SER A 1 150 ? -9.425 1.331 -18.024 1.00 56.62 150 SER A CA 1
ATOM 1200 C C . SER A 1 150 ? -9.303 1.527 -19.529 1.00 56.62 150 SER A C 1
ATOM 1202 O O . SER A 1 150 ? -10.315 1.563 -20.232 1.00 56.62 150 SER A O 1
ATOM 1204 N N . ALA A 1 151 ? -8.075 1.761 -20.017 1.00 56.53 151 ALA A N 1
ATOM 1205 C CA . ALA A 1 151 ? -7.876 1.716 -21.462 1.00 56.53 151 ALA A CA 1
ATOM 1206 C C . ALA A 1 151 ? -8.437 0.370 -21.917 1.00 56.53 151 ALA A C 1
ATOM 1208 O O . ALA A 1 151 ? -8.256 -0.605 -21.175 1.00 56.53 151 ALA A O 1
ATOM 1209 N N . PRO A 1 152 ? -9.161 0.338 -23.049 1.00 53.16 152 PRO A N 1
ATOM 1210 C CA . PRO A 1 152 ? -9.778 -0.883 -23.542 1.00 53.16 152 PRO A CA 1
ATOM 1211 C C . PRO A 1 152 ? -8.737 -1.984 -23.440 1.00 53.16 152 PRO A C 1
ATOM 1213 O O . PRO A 1 152 ? -7.630 -1.799 -23.945 1.00 53.16 152 PRO A O 1
ATOM 1216 N N . ALA A 1 153 ? -9.061 -3.022 -22.660 1.00 52.81 153 ALA A N 1
ATOM 1217 C CA . ALA A 1 153 ? -8.134 -4.077 -22.297 1.00 52.81 153 ALA A CA 1
ATOM 1218 C C . ALA A 1 153 ? -7.451 -4.552 -23.575 1.00 52.81 153 ALA A C 1
ATOM 1220 O O . ALA A 1 153 ? -8.078 -5.209 -24.406 1.00 52.81 153 ALA A O 1
ATOM 1221 N N . SER A 1 154 ? -6.192 -4.153 -23.763 1.00 48.50 154 SER A N 1
ATOM 1222 C CA . SER A 1 154 ? -5.361 -4.770 -24.775 1.00 48.50 154 SER A CA 1
ATOM 1223 C C . SER A 1 154 ? -5.359 -6.244 -24.404 1.00 48.50 154 SER A C 1
ATOM 1225 O O . SER A 1 154 ? -5.136 -6.600 -23.243 1.00 48.50 154 SER A O 1
ATOM 1227 N N . GLU A 1 155 ? -5.807 -7.058 -25.355 1.00 45.50 155 GLU A N 1
ATOM 1228 C CA . GLU A 1 155 ? -6.151 -8.459 -25.159 1.00 45.50 155 GLU A CA 1
ATOM 1229 C C . GLU A 1 155 ? -5.122 -9.172 -24.280 1.00 45.50 155 GLU A C 1
ATOM 1231 O O . GLU A 1 155 ? -3.927 -8.856 -24.357 1.00 45.50 155 GLU A O 1
ATOM 1236 N N . PRO A 1 156 ? -5.555 -10.132 -23.441 1.00 46.84 156 PRO A N 1
ATOM 1237 C CA . PRO A 1 156 ? -4.644 -10.895 -22.608 1.00 46.84 156 PRO A CA 1
ATOM 1238 C C . PRO A 1 156 ? -3.543 -11.448 -23.508 1.00 46.84 156 PRO A C 1
ATOM 1240 O O . PRO A 1 156 ? -3.796 -12.340 -24.316 1.00 46.84 156 PRO A O 1
ATOM 1243 N N . ARG A 1 157 ? -2.330 -10.885 -23.384 1.00 46.84 157 ARG A N 1
ATOM 1244 C CA . ARG A 1 157 ? -1.114 -11.408 -24.004 1.00 46.84 157 ARG A CA 1
ATOM 1245 C C . ARG A 1 157 ? -0.943 -12.814 -23.459 1.00 46.84 157 ARG A C 1
ATOM 1247 O O . ARG A 1 157 ? -0.379 -13.029 -22.386 1.00 46.84 157 ARG A O 1
ATOM 1254 N N . GLY A 1 158 ? -1.532 -13.758 -24.180 1.00 41.38 158 GLY A N 1
ATOM 1255 C CA . GLY A 1 158 ? -1.360 -15.168 -23.959 1.00 41.38 158 GLY A CA 1
ATOM 1256 C C . GLY A 1 158 ? 0.129 -15.448 -23.987 1.00 41.38 158 GLY A C 1
ATOM 1257 O O . GLY A 1 158 ? 0.818 -15.053 -24.923 1.00 41.38 158 GLY A O 1
ATOM 1258 N N . ARG A 1 159 ? 0.589 -16.081 -22.909 1.00 42.03 159 ARG A N 1
ATOM 1259 C CA . ARG A 1 159 ? 1.659 -17.074 -22.893 1.00 42.03 159 ARG A CA 1
ATOM 1260 C C . ARG A 1 159 ? 2.804 -16.775 -23.875 1.00 42.03 159 ARG A C 1
ATOM 1262 O O . ARG A 1 159 ? 2.781 -17.137 -25.045 1.00 42.03 159 ARG A O 1
ATOM 1269 N N . THR A 1 160 ? 3.808 -16.116 -23.315 1.00 45.97 160 THR A N 1
ATOM 1270 C CA . THR A 1 160 ? 5.232 -16.174 -23.660 1.00 45.97 160 THR A CA 1
ATOM 1271 C C . THR A 1 160 ? 5.673 -17.491 -24.314 1.00 45.97 160 THR A C 1
ATOM 1273 O O . THR A 1 160 ? 6.178 -18.352 -23.614 1.00 45.97 160 THR A O 1
ATOM 1276 N N . ASP A 1 161 ? 5.519 -17.633 -25.632 1.00 41.00 161 ASP A N 1
ATOM 1277 C CA . ASP A 1 161 ? 6.175 -18.703 -26.412 1.00 41.00 161 ASP A CA 1
ATOM 1278 C C . ASP A 1 161 ? 6.588 -18.251 -27.834 1.00 41.00 161 ASP A C 1
ATOM 1280 O O . ASP A 1 161 ? 6.902 -19.076 -28.687 1.00 41.00 161 ASP A O 1
ATOM 1284 N N . ARG A 1 162 ? 6.606 -16.941 -28.144 1.00 44.25 162 ARG A N 1
ATOM 1285 C CA . ARG A 1 162 ? 6.856 -16.474 -29.529 1.00 44.25 162 ARG A CA 1
ATOM 1286 C C . ARG A 1 162 ? 7.840 -15.323 -29.745 1.00 44.25 162 ARG A C 1
ATOM 1288 O O . ARG A 1 162 ? 7.846 -14.756 -30.828 1.00 44.25 162 ARG A O 1
ATOM 1295 N N . PHE A 1 163 ? 8.711 -15.007 -28.789 1.00 44.41 163 PHE A N 1
ATOM 1296 C CA . PHE A 1 163 ? 9.721 -13.947 -28.967 1.00 44.41 163 PHE A CA 1
ATOM 1297 C C . PHE A 1 163 ? 11.165 -14.464 -28.924 1.00 44.41 163 PHE A C 1
ATOM 1299 O O . PHE A 1 163 ? 11.983 -13.953 -28.169 1.00 44.41 163 PHE A O 1
ATOM 1306 N N . ILE A 1 164 ? 11.488 -15.469 -29.747 1.00 51.75 164 ILE A N 1
ATOM 1307 C CA . ILE A 1 164 ? 12.890 -15.715 -30.145 1.00 51.75 164 ILE A CA 1
ATOM 1308 C C . ILE A 1 164 ? 13.145 -15.373 -31.618 1.00 51.75 164 ILE A C 1
ATOM 1310 O O . ILE A 1 164 ? 14.275 -15.061 -31.967 1.00 51.75 164 ILE A O 1
ATOM 1314 N N . ASN A 1 165 ? 12.133 -15.286 -32.480 1.00 44.75 165 ASN A N 1
ATOM 1315 C CA . ASN A 1 165 ? 12.373 -15.013 -33.895 1.00 44.75 165 ASN A CA 1
ATOM 1316 C C . ASN A 1 165 ? 11.523 -13.831 -34.338 1.00 44.75 165 ASN A C 1
ATOM 1318 O O . ASN A 1 165 ? 10.338 -14.033 -34.563 1.00 44.75 165 ASN A O 1
ATOM 1322 N N . GLU A 1 166 ? 12.113 -12.632 -34.362 1.00 49.34 166 GLU A N 1
ATOM 1323 C CA . GLU A 1 166 ? 12.054 -11.651 -35.467 1.00 49.34 166 GLU A CA 1
ATOM 1324 C C . GLU A 1 166 ? 12.614 -10.311 -34.953 1.00 49.34 166 GLU A C 1
ATOM 1326 O O . GLU A 1 166 ? 11.936 -9.520 -34.297 1.00 49.34 166 GLU A O 1
ATOM 1331 N N . TRP A 1 167 ? 13.913 -10.102 -35.181 1.00 50.28 167 TRP A N 1
ATOM 1332 C CA . TRP A 1 167 ? 14.591 -8.826 -34.960 1.00 50.28 167 TRP A CA 1
ATOM 1333 C C . TRP A 1 167 ? 14.104 -7.817 -36.014 1.00 50.28 167 TRP A C 1
ATOM 1335 O O . TRP A 1 167 ? 14.690 -7.704 -37.087 1.00 50.28 167 TRP A O 1
ATOM 1345 N N . GLU A 1 168 ? 13.023 -7.091 -35.724 1.00 54.25 168 GLU A N 1
ATOM 1346 C CA . GLU A 1 168 ? 12.674 -5.861 -36.448 1.00 54.25 168 GLU A CA 1
ATOM 1347 C C . GLU A 1 168 ? 13.480 -4.672 -35.881 1.00 54.25 168 GLU A C 1
ATOM 1349 O O . GLU A 1 168 ? 13.510 -4.484 -34.659 1.00 54.25 168 GLU A O 1
ATOM 1354 N N . PRO A 1 169 ? 14.135 -3.854 -36.729 1.00 57.12 169 PRO A N 1
ATOM 1355 C CA . PRO A 1 169 ? 15.090 -2.849 -36.284 1.00 57.12 169 PRO A CA 1
ATOM 1356 C C . PRO A 1 169 ? 14.386 -1.571 -35.791 1.00 57.12 169 PRO A C 1
ATOM 1358 O O . PRO A 1 169 ? 13.592 -0.950 -36.493 1.00 57.12 169 PRO A O 1
ATOM 1361 N N . GLU A 1 170 ? 14.709 -1.188 -34.554 1.00 56.16 170 GLU A N 1
ATOM 1362 C CA . GLU A 1 170 ? 14.670 0.161 -33.949 1.00 56.16 170 GLU A CA 1
ATOM 1363 C C . GLU A 1 170 ? 13.325 0.911 -33.794 1.00 56.16 170 GLU A C 1
ATOM 1365 O O . GLU A 1 170 ? 13.187 1.711 -32.868 1.00 56.16 170 GLU A O 1
ATOM 1370 N N . GLY A 1 171 ? 12.283 0.635 -34.583 1.00 58.22 171 GLY A N 1
ATOM 1371 C CA . GLY A 1 171 ? 11.004 1.368 -34.508 1.00 58.22 171 GLY A CA 1
ATOM 1372 C C . GLY A 1 171 ? 9.998 0.864 -33.459 1.00 58.22 171 GLY A C 1
ATOM 1373 O O . GLY A 1 171 ? 9.086 1.597 -33.063 1.00 58.22 171 GLY A O 1
ATOM 1374 N N . SER A 1 172 ? 10.127 -0.386 -33.008 1.00 64.94 172 SER A N 1
ATOM 1375 C CA . SER A 1 172 ? 9.146 -1.055 -32.137 1.00 64.94 172 SER A CA 1
ATOM 1376 C C . SER A 1 172 ? 9.337 -0.725 -30.654 1.00 64.94 172 SER A C 1
ATOM 1378 O O . SER A 1 172 ? 8.355 -0.545 -29.932 1.00 64.94 172 SER A O 1
ATOM 1380 N N . VAL A 1 173 ? 10.589 -0.566 -30.214 1.00 69.00 173 VAL A N 1
ATOM 1381 C CA . VAL A 1 173 ? 10.939 -0.221 -28.827 1.00 69.00 173 VAL A CA 1
ATOM 1382 C C . VAL A 1 173 ? 10.493 1.201 -28.503 1.00 69.00 173 VAL A C 1
ATOM 1384 O O . VAL A 1 173 ? 9.852 1.423 -27.480 1.00 69.00 173 VAL A O 1
ATOM 1387 N N . LEU A 1 174 ? 10.732 2.156 -29.408 1.00 62.56 174 LEU A N 1
ATOM 1388 C CA . LEU A 1 174 ? 10.304 3.542 -29.217 1.00 62.56 174 LEU A CA 1
ATOM 1389 C C . LEU A 1 174 ? 8.774 3.665 -29.176 1.00 62.56 174 LEU A C 1
ATOM 1391 O O . LEU A 1 174 ? 8.240 4.393 -28.346 1.00 62.56 174 LEU A O 1
ATOM 1395 N N . LYS A 1 175 ? 8.049 2.911 -30.017 1.00 68.56 175 LYS A N 1
ATOM 1396 C CA . LYS A 1 175 ? 6.579 2.849 -29.953 1.00 68.56 175 LYS A CA 1
ATOM 1397 C C . LYS A 1 175 ? 6.085 2.221 -28.652 1.00 68.56 175 LYS A C 1
ATOM 1399 O O . LYS A 1 175 ? 5.114 2.719 -28.099 1.00 68.56 175 LYS A O 1
ATOM 1404 N N . GLN A 1 176 ? 6.748 1.182 -28.141 1.00 69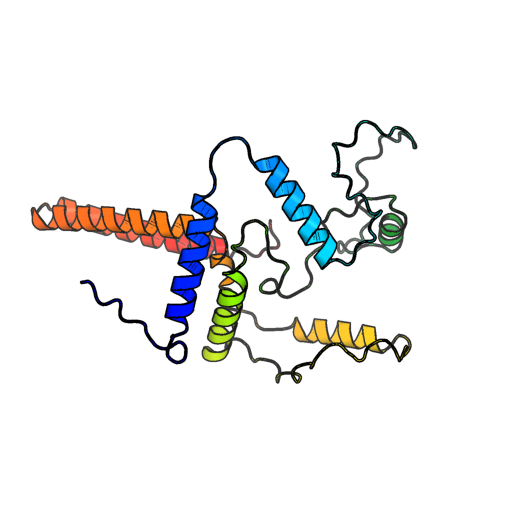.50 176 GLN A N 1
ATOM 1405 C CA . GLN A 1 176 ? 6.414 0.609 -26.833 1.00 69.50 176 GLN A CA 1
ATOM 1406 C C . GLN A 1 176 ? 6.663 1.601 -25.694 1.00 69.50 176 GLN A C 1
ATOM 1408 O O . GLN A 1 176 ? 5.801 1.731 -24.832 1.00 69.50 176 GLN A O 1
ATOM 1413 N N . LEU A 1 177 ? 7.774 2.341 -25.721 1.00 67.88 177 LEU A N 1
ATOM 1414 C CA . LEU A 1 177 ? 8.077 3.373 -24.727 1.00 67.88 177 LEU A CA 1
ATOM 1415 C C . LEU A 1 177 ? 7.082 4.538 -24.797 1.00 67.88 177 LEU A C 1
ATOM 1417 O O . LEU A 1 177 ? 6.528 4.919 -23.773 1.00 67.88 177 LEU A O 1
ATOM 1421 N N . LEU A 1 178 ? 6.767 5.040 -25.995 1.00 68.25 178 LEU A N 1
ATOM 1422 C CA . LEU A 1 178 ? 5.770 6.100 -26.193 1.00 68.25 178 LEU A CA 1
ATOM 1423 C C . LEU A 1 178 ? 4.358 5.652 -25.802 1.00 68.25 178 LEU A C 1
ATOM 1425 O O . LEU A 1 178 ? 3.583 6.437 -25.262 1.00 68.25 178 LEU A O 1
ATOM 1429 N N . GLN A 1 179 ? 4.004 4.391 -26.052 1.00 67.31 179 GLN A N 1
ATOM 1430 C CA . GLN A 1 179 ? 2.715 3.835 -25.647 1.00 67.31 179 GLN A CA 1
ATOM 1431 C C . GLN A 1 179 ? 2.658 3.605 -24.131 1.00 67.31 179 GLN A C 1
ATOM 1433 O O . GLN A 1 179 ? 1.620 3.844 -23.519 1.00 67.31 179 GLN A O 1
ATOM 1438 N N . GLN A 1 180 ? 3.785 3.250 -23.509 1.00 65.69 180 GLN A N 1
ATOM 1439 C CA . GLN A 1 180 ? 3.941 3.175 -22.057 1.00 65.69 180 GLN A CA 1
ATOM 1440 C C . GLN A 1 180 ? 3.879 4.569 -21.401 1.00 65.69 180 GLN A C 1
ATOM 1442 O O . GLN A 1 180 ? 3.269 4.713 -20.342 1.00 65.69 180 GLN A O 1
ATOM 1447 N N . GLU A 1 181 ? 4.424 5.610 -22.040 1.00 65.19 181 GLU A N 1
ATOM 1448 C CA . GLU A 1 181 ? 4.280 7.014 -21.624 1.00 65.19 181 GLU A CA 1
ATOM 1449 C C . GLU A 1 181 ? 2.855 7.556 -21.833 1.00 65.19 181 GLU A C 1
ATOM 1451 O O . GLU A 1 181 ? 2.324 8.303 -21.012 1.00 65.19 181 GLU A O 1
ATOM 1456 N N . ALA A 1 182 ? 2.182 7.165 -22.915 1.00 62.16 182 ALA A N 1
ATOM 1457 C CA . ALA A 1 182 ? 0.787 7.533 -23.144 1.00 62.16 182 ALA A CA 1
ATOM 1458 C C . ALA A 1 182 ? -0.154 6.834 -22.148 1.00 62.16 182 ALA A C 1
ATOM 1460 O O . ALA A 1 182 ? -1.130 7.429 -21.692 1.00 62.16 182 ALA A O 1
ATOM 1461 N N . GLU A 1 183 ? 0.150 5.594 -21.754 1.00 59.72 183 GLU A N 1
ATOM 1462 C CA . GLU A 1 183 ? -0.578 4.878 -20.704 1.00 59.72 183 GLU A CA 1
ATOM 1463 C C . GLU A 1 183 ? -0.264 5.381 -19.289 1.00 59.72 183 GLU A C 1
ATOM 1465 O O . GLU A 1 183 ? -1.113 5.228 -18.402 1.00 59.72 183 GLU A O 1
ATOM 1470 N N . SER A 1 184 ? 0.904 5.999 -19.070 1.00 56.97 184 SER A N 1
ATOM 1471 C CA . SER A 1 184 ? 1.262 6.625 -17.792 1.00 56.97 184 SER A CA 1
ATOM 1472 C C . SER A 1 184 ? 0.571 7.979 -17.581 1.00 56.97 184 SER A C 1
ATOM 1474 O O . SER A 1 184 ? 0.384 8.397 -16.436 1.00 56.97 184 SER A O 1
ATOM 1476 N N . ARG A 1 185 ? 0.058 8.612 -18.647 1.00 53.75 185 ARG A N 1
ATOM 1477 C CA . ARG A 1 185 ? -0.905 9.727 -18.570 1.00 53.75 185 ARG A CA 1
ATOM 1478 C C . ARG A 1 185 ? -2.302 9.223 -18.190 1.00 53.75 185 ARG A C 1
ATOM 1480 O O . ARG A 1 185 ? -3.229 9.227 -18.994 1.00 53.75 185 ARG A O 1
ATOM 1487 N N . LYS A 1 186 ? -2.470 8.767 -16.950 1.00 56.72 186 LYS A N 1
ATOM 1488 C CA . LYS A 1 186 ? -3.749 8.273 -16.417 1.00 56.72 186 LYS A CA 1
ATOM 1489 C C . LYS A 1 186 ? -4.032 8.824 -15.011 1.00 56.72 186 LYS A C 1
ATOM 1491 O O . LYS A 1 186 ? -3.124 9.319 -14.357 1.00 56.72 186 LYS A O 1
ATOM 1496 N N . PRO A 1 187 ? -5.312 8.816 -14.601 1.00 56.41 187 PRO A N 1
ATOM 1497 C CA . PRO A 1 187 ? -6.024 9.935 -13.977 1.00 56.41 187 PRO A CA 1
ATOM 1498 C C . PRO A 1 187 ? -5.484 10.382 -12.617 1.00 56.41 187 PRO A C 1
ATOM 1500 O O . PRO A 1 187 ? -4.846 9.617 -11.902 1.00 56.41 187 PRO A O 1
ATOM 1503 N N . TRP A 1 188 ? -5.821 11.626 -12.253 1.00 64.50 188 TRP A N 1
ATOM 1504 C CA . TRP A 1 188 ? -5.377 12.355 -11.052 1.00 64.50 188 TRP A CA 1
ATOM 1505 C C . TRP A 1 188 ? -5.593 11.649 -9.708 1.00 64.50 188 TRP A C 1
ATOM 1507 O O . TRP A 1 188 ? -5.046 12.086 -8.699 1.00 64.50 188 TRP A O 1
ATOM 1517 N N . PHE A 1 189 ? -6.365 10.567 -9.666 1.00 77.44 189 PHE A N 1
ATOM 1518 C CA . PHE A 1 189 ? -6.613 9.827 -8.443 1.00 77.44 189 PHE A CA 1
ATOM 1519 C C . PHE A 1 189 ? -6.760 8.339 -8.758 1.00 77.44 189 PHE A C 1
ATOM 1521 O O . PHE A 1 189 ? -7.533 7.965 -9.630 1.00 77.44 189 PHE A O 1
ATOM 1528 N N . ARG A 1 190 ? -6.018 7.480 -8.057 1.00 82.00 190 ARG A N 1
ATOM 1529 C CA . ARG A 1 190 ? -6.249 6.030 -8.009 1.00 82.00 190 ARG A CA 1
ATOM 1530 C C . ARG A 1 190 ? -6.287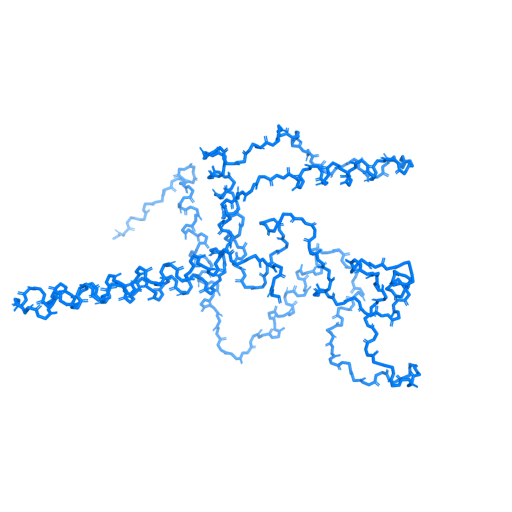 5.628 -6.548 1.00 82.00 190 ARG A C 1
ATOM 1532 O O . ARG A 1 190 ? -5.381 5.978 -5.790 1.00 82.00 190 ARG A O 1
ATOM 1539 N N . LEU A 1 191 ? -7.308 4.879 -6.147 1.00 88.25 191 LEU A N 1
ATOM 1540 C CA . LEU A 1 191 ? -7.362 4.324 -4.800 1.00 88.25 191 LEU A CA 1
ATOM 1541 C C . LEU A 1 191 ? -6.324 3.218 -4.685 1.00 88.25 191 LEU A C 1
ATOM 1543 O O . LEU A 1 191 ? -6.571 2.114 -5.153 1.00 88.25 191 LEU A O 1
ATOM 1547 N N . ASN A 1 192 ? -5.177 3.494 -4.073 1.00 90.56 192 ASN A N 1
ATOM 1548 C CA . ASN A 1 192 ? -4.136 2.500 -3.843 1.00 90.56 192 ASN A CA 1
ATOM 1549 C C . ASN A 1 192 ? -4.352 1.833 -2.478 1.00 90.56 192 ASN A C 1
ATOM 1551 O O . ASN A 1 192 ? -4.233 2.497 -1.455 1.00 90.56 192 ASN A O 1
ATOM 1555 N N . LEU A 1 193 ? -4.648 0.528 -2.449 1.00 93.38 193 LEU A N 1
ATOM 1556 C CA . LEU A 1 193 ? -4.776 -0.243 -1.200 1.00 93.38 193 LEU A CA 1
ATOM 1557 C C . LEU A 1 193 ? -3.510 -1.004 -0.812 1.00 93.38 193 LEU A C 1
ATOM 1559 O O . LEU A 1 193 ? -3.470 -1.634 0.243 1.00 93.38 193 LEU A O 1
ATOM 1563 N N . ARG A 1 194 ? -2.451 -0.940 -1.625 1.00 93.44 194 ARG A N 1
ATOM 1564 C CA . ARG A 1 194 ? -1.196 -1.649 -1.365 1.00 93.44 194 ARG A CA 1
ATOM 1565 C C . ARG A 1 194 ? -0.534 -1.218 -0.060 1.00 93.44 194 ARG A C 1
ATOM 1567 O O . ARG A 1 194 ? 0.137 -2.036 0.557 1.00 93.44 194 ARG A O 1
ATOM 1574 N N . PHE A 1 195 ? -0.764 0.012 0.408 1.00 92.00 195 PHE A N 1
ATOM 1575 C CA . PHE A 1 195 ? -0.253 0.457 1.709 1.00 92.00 195 PHE A CA 1
ATOM 1576 C C . PHE A 1 195 ? -0.714 -0.455 2.857 1.00 92.00 195 PHE A C 1
ATOM 1578 O O . PHE A 1 195 ? 0.000 -0.599 3.844 1.00 92.00 195 PHE A O 1
ATOM 1585 N N . LEU A 1 196 ? -1.869 -1.116 2.730 1.00 93.88 196 LEU A N 1
ATOM 1586 C CA . LEU A 1 196 ? -2.379 -2.033 3.745 1.00 93.88 196 LEU A CA 1
ATOM 1587 C C . LEU A 1 196 ? -1.565 -3.338 3.831 1.00 93.88 196 LEU A C 1
ATOM 1589 O O . LEU A 1 196 ? -1.662 -4.039 4.831 1.00 93.88 196 LEU A O 1
ATOM 1593 N N . ALA A 1 197 ? -0.745 -3.658 2.819 1.00 95.06 197 ALA A N 1
ATOM 1594 C CA . ALA A 1 197 ? 0.180 -4.794 2.868 1.00 95.06 197 ALA A CA 1
ATOM 1595 C C . ALA A 1 197 ? 1.405 -4.548 3.750 1.00 95.06 197 ALA A C 1
ATOM 1597 O O . ALA A 1 197 ? 2.115 -5.507 4.054 1.00 95.06 197 ALA A O 1
ATOM 1598 N N . ASP A 1 198 ? 1.683 -3.301 4.133 1.00 94.31 198 ASP A N 1
ATOM 1599 C CA . ASP A 1 198 ? 2.787 -2.992 5.034 1.00 94.31 198 ASP A CA 1
ATOM 1600 C C . ASP A 1 198 ? 2.466 -3.523 6.438 1.00 94.31 198 ASP A C 1
ATOM 1602 O O . ASP A 1 198 ? 1.471 -3.121 7.054 1.00 94.31 198 ASP A O 1
ATOM 1606 N N . TYR A 1 199 ? 3.321 -4.403 6.973 1.00 94.06 199 TYR A N 1
ATOM 1607 C CA . TYR A 1 199 ? 3.133 -4.964 8.314 1.00 94.06 199 TYR A CA 1
ATOM 1608 C C . TYR A 1 199 ? 3.054 -3.869 9.389 1.00 94.06 199 TYR A C 1
ATOM 1610 O O . TYR A 1 199 ? 2.400 -4.062 10.412 1.00 94.06 199 TYR A O 1
ATOM 1618 N N . ARG A 1 200 ? 3.676 -2.702 9.160 1.00 91.88 200 ARG A N 1
ATOM 1619 C CA . ARG A 1 200 ? 3.628 -1.547 10.069 1.00 91.88 200 ARG A CA 1
ATOM 1620 C C . ARG A 1 200 ? 2.221 -0.971 10.145 1.00 91.88 200 ARG A C 1
ATOM 1622 O O . ARG A 1 200 ? 1.758 -0.643 11.233 1.00 91.88 200 ARG A O 1
ATOM 1629 N N . ASN A 1 201 ? 1.533 -0.893 9.008 1.00 89.81 201 ASN A N 1
ATOM 1630 C CA . ASN A 1 201 ? 0.161 -0.400 8.938 1.00 89.81 201 ASN A CA 1
ATOM 1631 C C . ASN A 1 201 ? -0.814 -1.412 9.541 1.00 89.81 201 ASN A C 1
ATOM 1633 O O . ASN A 1 201 ? -1.713 -1.018 10.277 1.00 89.81 201 ASN A O 1
ATOM 1637 N N . ILE A 1 202 ? -0.604 -2.711 9.311 1.00 89.94 202 ILE A N 1
ATOM 1638 C CA . ILE A 1 202 ? -1.416 -3.755 9.950 1.00 89.94 202 ILE A CA 1
ATOM 1639 C C . ILE A 1 202 ? -1.233 -3.729 11.467 1.00 89.94 202 ILE A C 1
ATOM 1641 O O . ILE A 1 202 ? -2.220 -3.702 12.198 1.00 89.94 202 ILE A O 1
ATOM 1645 N N . LEU A 1 203 ? 0.013 -3.684 11.948 1.00 89.75 203 LEU A N 1
ATOM 1646 C CA . LEU A 1 203 ? 0.309 -3.580 13.374 1.00 89.75 203 LEU A CA 1
ATOM 1647 C C . LEU A 1 203 ? -0.339 -2.334 13.981 1.00 89.75 203 LEU A C 1
ATOM 1649 O O . LEU A 1 203 ? -0.966 -2.419 15.033 1.00 89.75 203 LEU A O 1
ATOM 1653 N N . PHE A 1 204 ? -0.236 -1.195 13.294 1.00 87.62 204 PHE A N 1
ATOM 1654 C CA . PHE A 1 204 ? -0.884 0.041 13.709 1.00 87.62 204 PHE A CA 1
ATOM 1655 C C . PHE A 1 204 ? -2.403 -0.137 13.831 1.00 87.62 204 PHE A C 1
ATOM 1657 O O . PHE A 1 204 ? -2.962 0.173 14.877 1.00 87.62 204 PHE A O 1
ATOM 1664 N N . ILE A 1 205 ? -3.066 -0.715 12.825 1.00 87.44 205 ILE A N 1
ATOM 1665 C CA . ILE A 1 205 ? -4.514 -0.978 12.852 1.00 87.44 205 ILE A CA 1
ATOM 1666 C C . ILE A 1 205 ? -4.886 -1.920 14.004 1.00 87.44 205 ILE A C 1
ATOM 1668 O O . ILE A 1 205 ? -5.867 -1.670 14.705 1.00 87.44 205 ILE A O 1
ATOM 1672 N N . LEU A 1 206 ? -4.109 -2.977 14.251 1.00 90.06 206 LEU A N 1
ATOM 1673 C CA . LEU A 1 206 ? -4.348 -3.909 15.359 1.00 90.06 206 LEU A CA 1
ATOM 1674 C C . LEU A 1 206 ? -4.215 -3.223 16.727 1.00 90.06 206 LEU A C 1
ATOM 1676 O O . LEU A 1 206 ? -5.076 -3.388 17.590 1.00 90.06 206 LEU A O 1
ATOM 1680 N N . VAL A 1 207 ? -3.180 -2.403 16.920 1.00 87.50 207 VAL A N 1
ATOM 1681 C CA . VAL A 1 207 ? -2.986 -1.641 18.163 1.00 87.50 207 VAL A CA 1
ATOM 1682 C C . VAL A 1 207 ? -4.090 -0.598 18.337 1.00 87.50 207 VAL A C 1
ATOM 1684 O O . VAL A 1 207 ? -4.669 -0.495 19.419 1.00 87.50 207 VAL A O 1
ATOM 1687 N N . SER A 1 208 ? -4.439 0.139 17.280 1.00 85.81 208 SER A N 1
ATOM 1688 C CA . SER A 1 208 ? -5.512 1.136 17.311 1.00 85.81 208 SER A CA 1
ATOM 1689 C C . SER A 1 208 ? -6.874 0.510 17.602 1.00 85.81 208 SER A C 1
ATOM 1691 O O . SER A 1 208 ? -7.616 1.040 18.423 1.00 85.81 208 SER A O 1
ATOM 1693 N N . THR A 1 209 ? -7.205 -0.631 16.992 1.00 87.38 209 THR A N 1
ATOM 1694 C CA . THR A 1 209 ? -8.472 -1.340 17.251 1.00 87.38 209 THR A CA 1
ATOM 1695 C C . THR A 1 209 ? -8.533 -1.903 18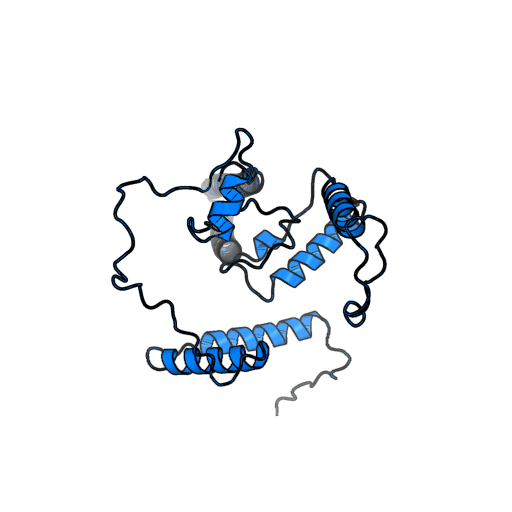.670 1.00 87.38 209 THR A C 1
ATOM 1697 O O . THR A 1 209 ? -9.570 -1.798 19.328 1.00 87.38 209 THR A O 1
ATOM 1700 N N . TRP A 1 210 ? -7.424 -2.438 19.188 1.00 91.62 210 TRP A N 1
ATOM 1701 C CA . TRP A 1 210 ? -7.332 -2.875 20.582 1.00 91.62 210 TRP A CA 1
ATOM 1702 C C . TRP A 1 210 ? -7.520 -1.710 21.562 1.00 91.62 210 TRP A C 1
ATOM 1704 O O . TRP A 1 210 ? -8.328 -1.806 22.491 1.00 91.62 210 TRP A O 1
ATOM 1714 N N . TYR A 1 211 ? -6.824 -0.594 21.325 1.00 88.38 211 TYR A N 1
ATOM 1715 C CA . TYR A 1 211 ? -6.940 0.612 22.142 1.00 88.38 211 TYR A CA 1
ATOM 1716 C C . TYR A 1 211 ? -8.362 1.177 22.099 1.00 88.38 211 TYR A C 1
ATOM 1718 O O . TYR A 1 211 ? -8.947 1.452 23.145 1.00 88.38 211 TYR A O 1
ATOM 1726 N N . TRP A 1 212 ? -8.961 1.258 20.907 1.00 87.50 212 TRP A N 1
ATOM 1727 C CA . TRP A 1 212 ? -10.340 1.703 20.715 1.00 87.50 212 TRP A CA 1
ATOM 1728 C C . TRP A 1 212 ? -11.331 0.854 21.507 1.00 87.50 212 TRP A C 1
ATOM 1730 O O . TRP A 1 212 ? -12.191 1.392 22.196 1.00 87.50 212 TRP A O 1
ATOM 1740 N N . LYS A 1 213 ? -11.177 -0.475 21.490 1.00 90.06 213 LYS A N 1
ATOM 1741 C CA . LYS A 1 213 ? -12.023 -1.383 22.275 1.00 90.06 213 LYS A CA 1
ATOM 1742 C C . LYS A 1 213 ? -11.903 -1.124 23.780 1.00 90.06 213 LYS A C 1
ATOM 1744 O O . LYS A 1 213 ? -12.909 -1.124 24.486 1.00 90.06 213 LYS A O 1
ATOM 1749 N N . LYS A 1 214 ? -10.684 -0.907 24.286 1.00 88.75 214 LYS A N 1
ATOM 1750 C CA . LYS A 1 214 ? -10.451 -0.590 25.705 1.00 88.75 214 LYS A CA 1
ATOM 1751 C C . LYS A 1 214 ? -11.053 0.756 26.089 1.00 88.75 214 LYS A C 1
ATOM 1753 O O . LYS A 1 214 ? -11.736 0.834 27.107 1.00 88.75 214 LYS A O 1
ATOM 1758 N N . TRP A 1 215 ? -10.844 1.770 25.258 1.00 87.31 215 TRP A N 1
ATOM 1759 C CA . TRP A 1 215 ? -11.409 3.098 25.455 1.00 87.31 215 TRP A CA 1
ATOM 1760 C C . TRP A 1 215 ? -12.941 3.070 25.429 1.00 87.31 215 TRP A C 1
ATOM 1762 O O . TRP A 1 215 ? -13.573 3.578 26.348 1.00 87.31 215 TRP A O 1
ATOM 1772 N N . TYR A 1 216 ? -13.543 2.388 24.452 1.00 87.44 216 TYR A N 1
ATOM 1773 C CA . TYR A 1 216 ? -14.992 2.214 24.363 1.00 87.44 216 TYR A CA 1
ATOM 1774 C C . TYR A 1 216 ? -15.565 1.561 25.627 1.00 87.44 216 TYR A C 1
ATOM 1776 O O . TYR A 1 216 ? -16.498 2.091 26.224 1.00 87.44 216 TYR A O 1
ATOM 1784 N N . ASN A 1 217 ? -14.967 0.460 26.094 1.00 90.44 217 ASN A N 1
ATOM 1785 C CA . ASN A 1 217 ? -15.404 -0.204 27.325 1.00 90.44 217 ASN A CA 1
ATOM 1786 C C . ASN A 1 217 ? -15.284 0.709 28.557 1.00 90.44 217 ASN A C 1
ATOM 1788 O O . ASN A 1 217 ? -16.157 0.686 29.420 1.00 90.44 217 ASN A O 1
ATOM 1792 N N . PHE A 1 218 ? -14.221 1.514 28.636 1.00 87.38 218 PHE A N 1
ATOM 1793 C CA . PHE A 1 218 ? -14.035 2.492 29.707 1.00 87.38 218 PHE A CA 1
ATOM 1794 C C . PHE A 1 218 ? -15.114 3.582 29.680 1.00 87.38 218 PHE A C 1
ATOM 1796 O O . PHE A 1 218 ? -15.716 3.873 30.710 1.00 87.38 218 PHE A O 1
ATOM 1803 N N . VAL A 1 219 ? -15.416 4.140 28.504 1.00 84.81 219 VAL A N 1
ATOM 1804 C CA . VAL A 1 219 ? -16.490 5.130 28.340 1.00 84.81 219 VAL A CA 1
ATOM 1805 C C . VAL A 1 219 ? -17.838 4.540 28.740 1.00 84.81 219 VAL A C 1
ATOM 1807 O O . VAL A 1 219 ? -18.576 5.170 29.492 1.00 84.81 219 VAL A O 1
ATOM 1810 N N . VAL A 1 220 ? -18.164 3.335 28.266 1.00 89.38 220 VAL A N 1
ATOM 1811 C CA . VAL A 1 220 ? -19.425 2.661 28.607 1.00 89.38 220 VAL A CA 1
ATOM 1812 C C . VAL A 1 220 ? -19.535 2.455 30.118 1.00 89.38 220 VAL A C 1
ATOM 1814 O O . VAL A 1 220 ? -20.586 2.731 30.691 1.00 89.38 220 VAL A O 1
ATOM 1817 N N . TYR A 1 221 ? -18.448 2.047 30.778 1.00 90.94 221 TYR A N 1
ATOM 1818 C CA . TYR A 1 221 ? -18.394 1.924 32.235 1.00 90.94 221 TYR A CA 1
ATOM 1819 C C . TYR A 1 221 ? -18.630 3.268 32.949 1.00 90.94 221 TYR A C 1
ATOM 1821 O O . TYR A 1 221 ? -19.422 3.339 33.886 1.00 90.94 221 TYR A O 1
ATOM 1829 N N . MET A 1 222 ? -17.999 4.351 32.487 1.00 87.00 222 MET A N 1
ATOM 1830 C CA . MET A 1 222 ? -18.172 5.692 33.064 1.00 87.00 222 MET A CA 1
ATOM 1831 C C . MET A 1 222 ? -19.597 6.235 32.889 1.00 87.00 222 MET A C 1
ATOM 1833 O O . MET A 1 222 ? -20.145 6.832 33.818 1.00 87.00 222 MET A O 1
ATOM 1837 N N . LEU A 1 223 ? -20.208 5.999 31.721 1.00 86.00 223 LEU A N 1
ATOM 1838 C CA . LEU A 1 223 ? -21.593 6.383 31.438 1.00 86.00 223 LEU A CA 1
ATOM 1839 C C . LEU A 1 223 ? -22.587 5.581 32.283 1.00 86.00 223 LEU A C 1
ATOM 1841 O O . LEU A 1 223 ? -23.547 6.156 32.790 1.00 86.00 223 LEU A O 1
ATOM 1845 N N . ALA A 1 224 ? -22.343 4.282 32.482 1.00 91.88 224 ALA A N 1
ATOM 1846 C CA . ALA A 1 224 ? -23.185 3.435 33.326 1.00 91.88 224 ALA A CA 1
ATOM 1847 C C . ALA A 1 224 ? -23.201 3.898 34.795 1.00 91.88 224 ALA A C 1
ATOM 1849 O O . ALA A 1 224 ? -24.221 3.775 35.466 1.00 91.88 224 ALA A O 1
ATOM 1850 N N . ASN A 1 225 ? -22.100 4.486 35.271 1.00 92.94 225 ASN A N 1
ATOM 1851 C CA . ASN A 1 225 ? -21.972 5.000 36.636 1.00 92.94 225 ASN A CA 1
ATOM 1852 C C . ASN A 1 225 ? -22.480 6.445 36.814 1.00 92.94 225 ASN A C 1
ATOM 1854 O O . ASN A 1 225 ? -22.329 7.010 37.893 1.00 92.94 225 ASN A O 1
ATOM 1858 N N . GLY A 1 226 ? -23.068 7.061 35.779 1.00 87.56 226 GLY A N 1
ATOM 1859 C CA . GLY A 1 226 ? -23.712 8.378 35.884 1.00 87.56 226 GLY A CA 1
ATOM 1860 C C . GLY A 1 226 ? -22.761 9.557 36.123 1.00 87.56 226 GLY A C 1
ATOM 1861 O O . GLY A 1 226 ? -23.208 10.630 36.519 1.00 87.56 226 GLY A O 1
ATOM 1862 N N . THR A 1 227 ? -21.459 9.384 35.891 1.00 83.69 227 THR A N 1
ATOM 1863 C CA . THR A 1 227 ? -20.472 10.460 36.069 1.00 83.69 227 THR A CA 1
ATOM 1864 C C . THR A 1 227 ? -20.552 11.467 34.917 1.00 83.69 227 THR A C 1
ATOM 1866 O O . THR A 1 227 ? -20.464 11.089 33.746 1.00 83.69 227 THR A O 1
ATOM 1869 N N . GLU A 1 228 ? -20.706 12.762 35.218 1.00 85.31 228 GLU A N 1
ATOM 1870 C CA . GLU A 1 228 ? -20.688 13.812 34.184 1.00 85.31 228 GLU A CA 1
ATOM 1871 C C . GLU A 1 228 ? -19.342 13.868 33.443 1.00 85.31 228 GLU A C 1
ATOM 1873 O O . GLU A 1 228 ? -19.307 14.124 32.235 1.00 85.31 228 GLU A O 1
ATOM 1878 N N . ASP A 1 229 ? -18.258 13.489 34.125 1.00 81.31 229 ASP A N 1
ATOM 1879 C CA . ASP A 1 229 ? -16.912 13.363 33.561 1.00 81.31 229 ASP A CA 1
ATOM 1880 C C . ASP A 1 229 ? -16.864 12.406 32.360 1.00 81.31 229 ASP A C 1
ATOM 1882 O O . ASP A 1 229 ? -16.126 12.638 31.398 1.00 81.31 229 ASP A O 1
ATOM 1886 N N . GLY A 1 230 ? -17.705 11.364 32.347 1.00 77.19 230 GLY A N 1
ATOM 1887 C CA . GLY A 1 230 ? -17.779 10.400 31.248 1.00 77.19 230 GLY A CA 1
ATOM 1888 C C . GLY A 1 230 ? -18.110 11.039 29.893 1.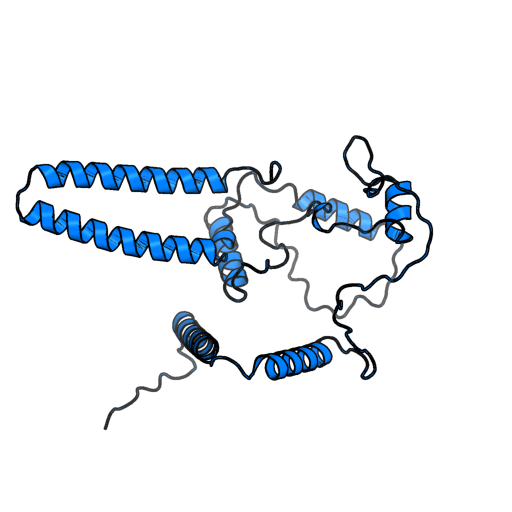00 77.19 230 GLY A C 1
ATOM 1889 O O . GLY A 1 230 ? -17.607 10.589 28.861 1.00 77.19 230 GLY A O 1
ATOM 1890 N N . LYS A 1 231 ? -18.889 12.131 29.880 1.00 79.38 231 LYS A N 1
ATOM 1891 C CA . LYS A 1 231 ? -19.232 12.860 28.646 1.00 79.38 231 LYS A CA 1
ATOM 1892 C C . LYS A 1 231 ? -18.026 13.615 28.082 1.00 79.38 231 LYS A C 1
ATOM 1894 O O . LYS A 1 231 ? -17.809 13.598 26.871 1.00 79.38 231 LYS A O 1
ATOM 1899 N N . ILE A 1 232 ? -17.218 14.229 28.949 1.00 82.81 232 ILE A N 1
ATOM 1900 C CA . ILE A 1 232 ? -16.011 14.970 28.551 1.00 82.81 232 ILE A CA 1
ATOM 1901 C C . ILE A 1 232 ? -14.968 14.001 27.982 1.00 82.81 232 ILE A C 1
ATOM 1903 O O . ILE A 1 232 ? -14.420 14.246 26.904 1.00 82.81 232 ILE A O 1
ATOM 1907 N N . PHE A 1 233 ? -14.753 12.856 28.641 1.00 80.25 233 PHE A N 1
ATOM 1908 C CA . PHE A 1 233 ? -13.846 11.820 28.137 1.00 80.25 233 PHE A CA 1
ATOM 1909 C C . PHE A 1 233 ? -14.295 11.244 26.791 1.00 80.25 233 PHE A C 1
ATOM 1911 O O . PHE A 1 233 ? -13.446 10.983 25.935 1.00 80.25 233 PHE A O 1
ATOM 1918 N N . PHE A 1 234 ? -15.605 11.088 26.572 1.00 81.06 234 PHE A N 1
ATOM 1919 C CA . PHE A 1 234 ? -16.144 10.630 25.292 1.00 81.06 234 PHE A CA 1
ATOM 1920 C C . PHE A 1 234 ? -15.829 11.603 24.147 1.00 81.06 234 PHE A C 1
ATOM 1922 O O . PHE A 1 234 ? -15.254 11.189 23.140 1.00 81.06 234 PHE A O 1
ATOM 1929 N N . LEU A 1 235 ? -16.135 12.897 24.314 1.00 83.75 235 LEU A N 1
ATOM 1930 C CA . LEU A 1 235 ? -15.819 13.915 23.303 1.00 83.75 235 LEU A CA 1
ATOM 1931 C C . LEU A 1 235 ? -14.313 13.998 23.023 1.00 83.75 235 LEU A C 1
ATOM 1933 O O . LEU A 1 235 ? -13.910 14.061 21.860 1.00 83.75 235 LEU A O 1
ATOM 1937 N N . GLY A 1 236 ? -13.484 13.939 24.069 1.00 85.06 236 GLY A N 1
ATOM 1938 C CA . GLY A 1 236 ? -12.028 13.963 23.934 1.00 85.06 236 GLY A CA 1
ATOM 1939 C C . GLY A 1 236 ? -11.485 12.787 23.119 1.00 85.06 236 GLY A C 1
ATOM 1940 O O . GLY A 1 236 ? -10.659 12.984 22.227 1.00 85.06 236 GLY A O 1
ATOM 1941 N N . GLY A 1 237 ? -11.971 11.566 23.362 1.00 81.62 237 GLY A N 1
ATOM 1942 C CA . GLY A 1 237 ? -11.509 10.402 22.602 1.00 81.62 237 GLY A CA 1
ATOM 1943 C C . GLY A 1 237 ? -12.030 10.354 21.164 1.00 81.62 237 GLY A C 1
ATOM 1944 O O . GLY A 1 237 ? -11.281 9.960 20.270 1.00 81.62 237 GLY A O 1
ATOM 1945 N N . VAL A 1 238 ? -13.252 10.836 20.899 1.00 84.19 238 VAL A N 1
ATOM 1946 C CA . VAL A 1 238 ? -13.742 11.009 19.519 1.00 84.19 238 VAL A CA 1
ATOM 1947 C C . VAL A 1 238 ? -12.862 12.007 18.760 1.00 84.19 238 VAL A C 1
ATOM 1949 O O . VAL A 1 238 ? -12.419 11.707 17.651 1.00 84.19 238 VAL A O 1
ATOM 1952 N N . ALA A 1 239 ? -12.539 13.155 19.365 1.00 86.19 239 ALA A N 1
ATOM 1953 C CA . ALA A 1 239 ? -11.651 14.147 18.760 1.00 86.19 239 ALA A CA 1
ATOM 1954 C C . ALA A 1 239 ? -10.241 13.586 18.499 1.00 86.19 239 ALA A C 1
ATOM 1956 O O . ALA A 1 239 ? -9.683 13.804 17.423 1.00 86.19 239 ALA A O 1
ATOM 1957 N N . ALA A 1 240 ? -9.687 12.808 19.435 1.00 83.44 240 ALA A N 1
ATOM 1958 C CA . ALA A 1 240 ? -8.379 12.172 19.275 1.00 83.44 240 ALA A CA 1
ATOM 1959 C C . ALA A 1 240 ? -8.347 11.165 18.112 1.00 83.44 240 ALA A C 1
ATOM 1961 O O . ALA A 1 240 ? -7.369 11.111 17.364 1.00 83.44 240 ALA A O 1
ATOM 1962 N N . VAL A 1 241 ? -9.418 10.390 17.915 1.00 81.19 241 VAL A N 1
ATOM 1963 C CA . VAL A 1 241 ? -9.500 9.450 16.789 1.00 81.19 241 VAL A CA 1
ATOM 1964 C C . VAL A 1 241 ? -9.695 10.159 15.461 1.00 81.19 241 VAL A C 1
ATOM 1966 O O . VAL A 1 241 ? -9.017 9.807 14.497 1.00 81.19 241 VAL A O 1
ATOM 1969 N N . LEU A 1 242 ? -10.532 11.195 15.407 1.00 83.69 242 LEU A N 1
ATOM 1970 C CA . LEU A 1 242 ? -10.648 12.029 14.210 1.00 83.69 242 LEU A CA 1
ATOM 1971 C C . LEU A 1 242 ? -9.300 12.662 13.842 1.00 83.69 242 LEU A C 1
ATOM 1973 O O . LEU A 1 242 ? -8.917 12.644 12.673 1.00 83.69 242 LEU A O 1
ATOM 1977 N N . TYR A 1 243 ? -8.542 13.134 14.834 1.00 87.75 243 TYR A N 1
ATOM 1978 C CA . TYR A 1 243 ? -7.195 13.660 14.628 1.00 87.75 243 TYR A CA 1
ATOM 1979 C C . TYR A 1 243 ? -6.227 12.598 14.086 1.00 87.75 243 TYR A C 1
ATOM 1981 O O . TYR A 1 243 ? -5.497 12.867 13.135 1.00 87.75 243 TYR A O 1
ATOM 1989 N N . LEU A 1 244 ? -6.241 11.377 14.630 1.00 81.94 244 LEU A N 1
ATOM 1990 C CA . LEU A 1 244 ? -5.404 10.272 14.143 1.00 81.94 244 LEU A CA 1
ATOM 1991 C C . LEU A 1 244 ? -5.740 9.865 12.705 1.00 81.94 244 LEU A C 1
ATOM 1993 O O . LEU A 1 244 ? -4.831 9.660 11.899 1.00 81.94 244 LEU A O 1
ATOM 1997 N N . VAL A 1 245 ? -7.029 9.776 12.368 1.00 82.12 245 VAL A N 1
ATOM 1998 C CA . VAL A 1 245 ? -7.484 9.489 11.000 1.00 82.12 245 VAL A CA 1
ATOM 1999 C C . VAL A 1 245 ? -7.033 10.598 10.052 1.00 82.12 245 VAL A C 1
ATOM 2001 O O . VAL A 1 245 ? -6.483 10.312 8.990 1.00 82.12 245 VAL A O 1
ATOM 2004 N N . PHE A 1 246 ? -7.189 11.859 10.453 1.00 84.81 246 PHE A N 1
ATOM 2005 C CA . PHE A 1 246 ? -6.739 13.001 9.664 1.00 84.81 246 PHE A CA 1
ATOM 2006 C C . PHE A 1 246 ? -5.214 13.014 9.474 1.00 84.81 246 PHE A C 1
ATOM 2008 O O . PHE A 1 246 ? -4.735 13.219 8.362 1.00 84.81 246 PHE A O 1
ATOM 2015 N N . ALA A 1 247 ? -4.439 12.714 10.518 1.00 81.06 247 ALA A N 1
ATOM 2016 C CA . ALA A 1 247 ? -2.982 12.622 10.442 1.00 81.06 247 ALA A CA 1
ATOM 2017 C C . ALA A 1 247 ? -2.512 11.484 9.519 1.00 81.06 247 ALA A C 1
ATOM 2019 O O . ALA A 1 247 ? -1.549 11.653 8.769 1.00 81.06 247 ALA A O 1
ATOM 2020 N N . LEU A 1 248 ? -3.202 10.338 9.533 1.00 77.62 248 LEU A N 1
ATOM 2021 C CA . LEU A 1 248 ? -2.947 9.241 8.599 1.00 77.62 248 LEU A CA 1
ATOM 2022 C C . LEU A 1 248 ? -3.242 9.643 7.156 1.00 77.62 248 LEU A C 1
ATOM 2024 O O . LEU A 1 248 ? -2.410 9.391 6.288 1.00 77.62 248 LEU A O 1
ATOM 2028 N N . LEU A 1 249 ? -4.377 10.301 6.910 1.00 77.88 249 LEU A N 1
ATOM 2029 C CA . LEU A 1 249 ? -4.732 10.806 5.583 1.00 77.88 249 LEU A CA 1
ATOM 2030 C C . LEU A 1 249 ? -3.706 11.829 5.082 1.00 77.88 249 LEU A C 1
ATOM 2032 O O . LEU A 1 249 ? -3.231 11.718 3.959 1.00 77.88 249 LEU A O 1
ATOM 2036 N N . LEU A 1 250 ? -3.274 12.767 5.929 1.00 77.69 250 LEU A N 1
ATOM 2037 C CA . LEU A 1 250 ? -2.233 13.729 5.560 1.00 77.69 250 LEU A CA 1
ATOM 2038 C C . LEU A 1 250 ? -0.893 13.059 5.240 1.00 77.69 250 LEU A C 1
ATOM 2040 O O . LEU A 1 250 ? -0.149 13.532 4.378 1.00 77.69 250 LEU A O 1
ATOM 2044 N N . ARG A 1 251 ? -0.567 11.959 5.928 1.00 76.69 251 ARG A N 1
ATOM 2045 C CA . ARG A 1 251 ? 0.654 11.193 5.664 1.00 76.69 251 ARG A CA 1
ATOM 2046 C C . ARG A 1 251 ? 0.579 10.449 4.334 1.00 76.69 251 ARG A C 1
ATOM 2048 O O . ARG A 1 251 ? 1.601 10.360 3.660 1.00 76.69 251 ARG A O 1
ATOM 2055 N N . THR A 1 252 ? -0.590 9.939 3.949 1.00 68.56 252 THR A N 1
ATOM 2056 C CA . THR A 1 252 ? -0.772 9.246 2.664 1.00 68.56 252 THR A CA 1
ATOM 2057 C C . THR A 1 252 ? -0.891 10.206 1.483 1.00 68.56 252 THR A C 1
ATOM 2059 O O . THR A 1 252 ? -0.559 9.814 0.368 1.00 68.56 252 THR A O 1
ATOM 2062 N N . THR A 1 253 ? -1.301 11.460 1.703 1.00 66.12 253 THR A N 1
ATOM 2063 C CA . THR A 1 253 ? -1.401 12.473 0.640 1.00 66.12 253 THR A CA 1
ATOM 2064 C C . THR A 1 253 ? -0.106 13.234 0.365 1.00 66.12 253 THR A C 1
ATOM 2066 O O . THR A 1 253 ? -0.070 14.012 -0.586 1.00 66.12 253 THR A O 1
ATOM 2069 N N . ARG A 1 254 ? 0.962 13.067 1.164 1.00 60.28 254 ARG A N 1
ATOM 2070 C CA . ARG A 1 254 ? 2.242 13.719 0.847 1.00 60.28 254 ARG A CA 1
ATOM 2071 C C . ARG A 1 254 ? 2.822 13.103 -0.435 1.00 60.28 254 ARG A C 1
ATOM 2073 O O . ARG A 1 254 ? 3.051 11.893 -0.459 1.00 60.28 254 ARG A O 1
ATOM 2080 N N . PRO A 1 255 ? 3.051 13.901 -1.494 1.00 51.09 255 PRO A N 1
ATOM 2081 C CA . PRO A 1 255 ? 3.600 13.395 -2.743 1.00 51.09 255 PRO A CA 1
ATOM 2082 C C . PRO A 1 255 ? 4.987 12.799 -2.494 1.00 51.09 255 PRO A C 1
ATOM 2084 O O . PRO A 1 255 ? 5.808 13.385 -1.790 1.00 51.09 255 PRO A O 1
ATOM 2087 N N . ALA A 1 256 ? 5.245 11.636 -3.093 1.00 51.34 256 ALA A N 1
ATOM 2088 C CA . ALA A 1 256 ? 6.482 10.872 -2.920 1.00 51.34 256 ALA A CA 1
ATOM 2089 C C . ALA A 1 256 ? 7.758 11.617 -3.370 1.00 51.34 256 ALA A C 1
ATOM 2091 O O . ALA A 1 256 ? 8.850 11.157 -3.075 1.00 51.34 256 ALA A O 1
ATOM 2092 N N . ASN A 1 257 ? 7.635 12.778 -4.022 1.00 45.69 257 ASN A N 1
ATOM 2093 C CA . ASN A 1 257 ? 8.761 13.581 -4.513 1.00 45.69 257 ASN A CA 1
ATOM 2094 C C . ASN A 1 257 ? 9.453 14.447 -3.437 1.00 45.69 257 ASN A C 1
ATOM 2096 O O . ASN A 1 257 ? 10.255 15.307 -3.785 1.00 45.69 257 ASN A O 1
ATOM 2100 N N . GLN A 1 258 ? 9.139 14.277 -2.147 1.00 42.75 258 GLN A N 1
ATOM 2101 C CA . GLN A 1 258 ? 9.792 15.008 -1.043 1.00 42.75 258 GLN A CA 1
ATOM 2102 C C . GLN A 1 258 ? 10.370 14.100 0.060 1.00 42.75 258 GLN A C 1
ATOM 2104 O O . GLN A 1 258 ? 10.617 14.572 1.171 1.00 42.75 258 GLN A O 1
ATOM 2109 N N . GLN A 1 259 ? 10.560 12.806 -0.210 1.00 40.00 259 GLN A N 1
ATOM 2110 C CA . GLN A 1 259 ? 11.272 11.878 0.682 1.00 40.00 259 GLN A CA 1
ATOM 2111 C C . GLN A 1 259 ? 12.499 11.321 -0.016 1.00 40.00 259 GLN A C 1
ATOM 2113 O O . GLN A 1 259 ? 13.514 11.163 0.694 1.00 40.00 259 GLN A O 1
#

pLDDT: mean 70.71, std 17.22, range [33.12, 95.31]

Secondary structure (DSSP, 8-state):
--------GGG--HHHHHHHHHHHHHHHHTT--SSS-HHHHHHHHHHHHHHHHT--TT--------------S--------PPPB-TTSPBPHHHHHHHHTTSS---TTSS---S-GGGSPPPTTB-TTHHHHHHHHHHHHHHHTT-S-----------S---SS----SHHHHHHHHHHHHHHS--S-----GGGGBHHHHHHHHHHHHHHHHHHHHHHHHHHTT-THHHHHHHHHHHHHHHHHHHHHHHHSS-GGG-

InterPro domains:
  IPR024129 Sphingomyelin phosphodiesterase 4 [PF14724] (87-207)
  IPR024129 Sphingomyelin phosphodiesterase 4 [PTHR12988] (10-249)

Foldseek 3Di:
DDDDPDDDPVPQDPVNVVVVVVVVVVVVVVPCDDDDCPVVVVVVVVVVVCVVPVPPPPDDPDDPPPPDDPDDDDDDPPPLDQQDADPVLHHDPSSVVCPVVVVHPDDPVSDDDDDDPLPDDDDPQFDPVVSVVQSVVLVVVCVVVVQWPPDPPPPPPPDDDPPPDDPDPDPVVVVVVVVRVVVVPIDPDGPRRRVVRGVVNVVVVVVVVVVVVVLVVVLVVCVVVVDPVSVVSVVVVVVVVVVVVVVVVVVVPDPPVPD